Protein AF-A0A0F9BZW3-F1 (afdb_monomer)

Secondary structure (DSSP, 8-state):
----PPPPPPPP--------SPPPSSHHHHHHHHHHHHHHHHHHHHHHHHHHHHHHHHHHTT----EEGGGG--SS-EEEEEE-SSTHHHHHGGG-TT--SEEEE-GGGHHHHHHTT---SEEEE--TT--GGGG-S-HHHHHHHHHH-EEEE-TTS-HHHHHH--SEEEE-EE--TT-HIIIIIIHHHSTT---EE---SSHHHHHHHHHHHTTEEEEEEES--SSSSPP-EEEEETTEEEEE------GGG-PPPBTTB---HHHHHHHHHHT------SGGG--

Mean predicted aligned error: 10.12 Å

InterPro domains:
  IPR002826 6-hydroxymethylpterin diphosphokinase MptE-like [PF01973] (76-227)

Foldseek 3Di:
DDQPQDDFDDDPPPPDPCPDLDDDPDPVSVVVVVVVVVVVLCVVQVVLLVVLLVVVLVVPVPDPDQAALLPQADPAAFEEEEEAFAAQCQVPLLVCAPPPGAYEYALQCQQVSVVSVHAGQEYEDPDQPDTSQSLQDPSVSSVVNLARHEYEYESSHHVCVVVSRPHRYHYEQEDDVVDCCSVPPNCVSPVVNPHYDDDDVGRRLSRVLSCVSSRYPDYHYGSPLLFDATHFGWGQDPNDIDTDRDPGDPPSGHDDDDVSDPPDPSSVVSVVVSNPPDPPDPPVPPD

Structure (mmCIF, N/CA/C/O backbone):
data_AF-A0A0F9BZW3-F1
#
_entry.id   AF-A0A0F9BZW3-F1
#
loop_
_atom_site.group_PDB
_atom_site.id
_atom_site.type_symbol
_atom_site.label_atom_id
_atom_site.label_alt_id
_atom_site.label_comp_id
_atom_site.label_asym_id
_atom_site.label_entity_id
_atom_site.label_seq_id
_atom_site.pdbx_PDB_ins_code
_atom_site.Cartn_x
_atom_site.Cartn_y
_atom_site.Cartn_z
_atom_site.occupancy
_atom_site.B_iso_or_equiv
_atom_site.auth_seq_id
_atom_site.auth_comp_id
_atom_site.auth_asym_id
_atom_site.auth_atom_id
_atom_site.pdbx_PDB_model_num
ATOM 1 N N . MET A 1 1 ? -17.508 18.491 -9.606 1.00 47.75 1 MET A N 1
ATOM 2 C CA . MET A 1 1 ? -16.703 18.528 -10.846 1.00 47.75 1 MET A CA 1
ATOM 3 C C . MET A 1 1 ? -16.304 17.093 -11.127 1.00 47.75 1 MET A C 1
ATOM 5 O O . MET A 1 1 ? -15.980 16.432 -10.148 1.00 47.75 1 MET A O 1
ATOM 9 N N . PRO A 1 2 ? -16.377 16.601 -12.372 1.00 58.72 2 PRO A N 1
ATOM 10 C CA . PRO A 1 2 ? -15.912 15.253 -12.698 1.00 58.72 2 PRO A CA 1
ATOM 11 C C . PRO A 1 2 ? -14.460 15.082 -12.234 1.00 58.72 2 PRO A C 1
ATOM 13 O O . PRO A 1 2 ? -13.660 16.002 -12.420 1.00 58.72 2 PRO A O 1
ATOM 16 N N . ILE A 1 3 ? -14.128 13.952 -11.606 1.00 61.69 3 ILE A N 1
ATOM 17 C CA . ILE A 1 3 ? -12.732 13.614 -11.315 1.00 61.69 3 ILE A CA 1
ATOM 18 C C . ILE A 1 3 ? -12.083 13.293 -12.661 1.00 61.69 3 ILE A C 1
ATOM 20 O O . ILE A 1 3 ? -12.422 12.298 -13.297 1.00 61.69 3 ILE A O 1
ATOM 24 N N . GLU A 1 4 ? -11.181 14.157 -13.121 1.00 66.50 4 GLU A N 1
ATOM 25 C CA . GLU A 1 4 ? -10.421 13.903 -14.342 1.00 66.50 4 GLU A CA 1
ATOM 26 C C . GLU A 1 4 ? -9.521 12.681 -14.108 1.00 66.50 4 GLU A C 1
ATOM 28 O O . GLU A 1 4 ? -8.625 12.704 -13.258 1.00 66.50 4 GLU A O 1
ATOM 33 N N . LYS A 1 5 ? -9.820 11.572 -14.798 1.00 59.06 5 LYS A N 1
ATOM 34 C CA . LYS A 1 5 ? -9.036 10.339 -14.689 1.00 59.06 5 LYS A CA 1
ATOM 35 C C . LYS A 1 5 ? -7.672 10.580 -15.340 1.00 59.06 5 LYS A C 1
ATOM 37 O O . LYS A 1 5 ? -7.632 11.055 -16.475 1.00 59.06 5 LYS A O 1
ATOM 42 N N . PRO A 1 6 ? -6.559 10.275 -14.656 1.00 52.41 6 PRO A N 1
ATOM 43 C CA . PRO A 1 6 ? -5.246 10.414 -15.262 1.00 52.41 6 PRO A CA 1
ATOM 44 C C . PRO A 1 6 ? -5.092 9.455 -16.455 1.00 52.41 6 PRO A C 1
ATOM 46 O O . PRO A 1 6 ? -5.726 8.395 -16.481 1.00 52.41 6 PRO A O 1
ATOM 49 N N . PRO A 1 7 ? -4.254 9.812 -17.443 1.00 55.12 7 PRO A N 1
ATOM 50 C CA . PRO A 1 7 ? -3.974 8.947 -18.581 1.00 55.12 7 PRO A CA 1
ATOM 51 C C . PRO A 1 7 ? -3.341 7.624 -18.126 1.00 55.12 7 PRO A C 1
ATOM 53 O O . PRO A 1 7 ? -2.568 7.586 -17.167 1.00 55.12 7 PRO A O 1
ATOM 56 N N . LEU A 1 8 ? -3.655 6.534 -18.833 1.00 55.31 8 LEU A N 1
ATOM 57 C CA . LEU A 1 8 ? -2.977 5.250 -18.651 1.00 55.31 8 LEU A CA 1
ATOM 58 C C . LEU A 1 8 ? -1.520 5.390 -19.113 1.00 55.31 8 LEU A C 1
ATOM 60 O O . LEU A 1 8 ? -1.267 5.802 -20.244 1.00 55.31 8 LEU A O 1
ATOM 64 N N . ILE A 1 9 ? -0.572 5.062 -18.234 1.00 52.81 9 ILE A N 1
ATOM 65 C CA . ILE A 1 9 ? 0.863 5.085 -18.537 1.00 52.81 9 ILE A CA 1
ATOM 66 C C . ILE A 1 9 ? 1.309 3.653 -18.844 1.00 52.81 9 ILE A C 1
ATOM 68 O O . ILE A 1 9 ? 1.133 2.755 -18.016 1.00 52.81 9 ILE A O 1
ATOM 72 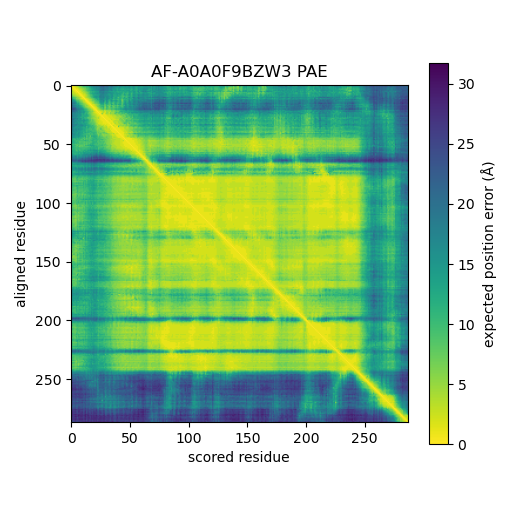N N . ASP A 1 10 ? 1.889 3.438 -20.026 1.00 48.06 10 ASP A N 1
ATOM 73 C CA . ASP A 1 10 ? 2.486 2.153 -20.393 1.00 48.06 10 ASP A CA 1
ATOM 74 C C . ASP A 1 10 ? 3.694 1.851 -19.501 1.00 48.06 10 ASP A C 1
ATOM 76 O O . ASP A 1 10 ? 4.590 2.681 -19.324 1.00 48.06 10 ASP A O 1
ATOM 80 N N . ARG A 1 11 ? 3.744 0.636 -18.939 1.00 50.50 11 ARG A N 1
ATOM 81 C CA . ARG A 1 11 ? 4.885 0.214 -18.119 1.00 50.50 11 ARG A CA 1
ATOM 82 C C . ARG A 1 11 ? 6.150 0.207 -18.981 1.00 50.50 11 ARG A C 1
ATOM 84 O O . ARG A 1 11 ? 6.137 -0.444 -20.032 1.00 50.50 11 ARG A O 1
ATOM 91 N N . PRO A 1 12 ? 7.282 0.772 -18.519 1.00 50.03 12 PRO A N 1
ATOM 92 C CA . PRO A 1 12 ? 8.565 0.361 -19.068 1.00 50.03 12 PRO A CA 1
ATOM 93 C C . PRO A 1 12 ? 8.656 -1.161 -18.917 1.00 50.03 12 PRO A C 1
ATOM 95 O O . PRO A 1 12 ? 8.455 -1.704 -17.826 1.00 50.03 12 PRO A O 1
ATOM 98 N N . GLY A 1 13 ? 8.858 -1.862 -20.036 1.00 43.72 13 GLY A N 1
ATOM 99 C CA . GLY A 1 13 ? 8.849 -3.319 -20.067 1.00 43.72 13 GLY A CA 1
ATOM 100 C C . GLY A 1 13 ? 9.816 -3.865 -19.025 1.00 43.72 13 GLY A C 1
ATOM 101 O O . GLY A 1 13 ? 11.026 -3.663 -19.130 1.00 43.72 13 GLY A O 1
ATOM 102 N N . MET A 1 14 ? 9.290 -4.548 -18.005 1.00 45.88 14 MET A N 1
ATOM 103 C CA . MET A 1 14 ? 10.127 -5.215 -17.017 1.00 45.88 14 MET A CA 1
ATOM 104 C C . MET A 1 14 ? 10.865 -6.346 -17.724 1.00 45.88 14 MET A C 1
ATOM 106 O O . MET A 1 14 ? 10.330 -7.437 -17.903 1.00 45.88 14 MET A O 1
ATOM 110 N N . GLY A 1 15 ? 12.099 -6.080 -18.154 1.00 44.91 15 GLY A N 1
ATOM 111 C CA . GLY A 1 15 ? 12.995 -7.114 -18.645 1.00 44.91 15 GLY A CA 1
ATOM 112 C C . GLY A 1 15 ? 13.099 -8.202 -17.580 1.00 44.91 15 GLY A C 1
ATOM 113 O O . GLY A 1 15 ? 13.645 -7.958 -16.494 1.00 44.91 15 GLY A O 1
ATOM 114 N N . ASN A 1 16 ? 12.521 -9.370 -17.873 1.00 43.00 16 ASN A N 1
ATOM 115 C CA . ASN A 1 16 ? 12.481 -10.512 -16.969 1.00 43.00 16 ASN A CA 1
ATOM 116 C C . ASN A 1 16 ? 13.910 -10.851 -16.538 1.00 43.00 16 ASN A C 1
ATOM 118 O O . ASN A 1 16 ? 14.717 -11.317 -17.343 1.00 43.00 16 ASN A O 1
ATOM 122 N N . VAL A 1 17 ? 14.234 -10.642 -15.259 1.00 43.09 17 VAL A N 1
ATOM 123 C CA . VAL A 1 17 ? 15.429 -11.252 -14.672 1.00 43.09 17 VAL A CA 1
ATOM 124 C C . VAL A 1 17 ? 15.095 -12.722 -14.491 1.00 43.09 17 VAL A C 1
ATOM 126 O O . VAL A 1 17 ? 14.520 -13.129 -13.487 1.00 43.09 17 VAL A O 1
ATOM 129 N N . SER A 1 18 ? 15.405 -13.519 -15.509 1.00 43.38 18 SER A N 1
ATOM 130 C CA . SER A 1 18 ? 15.353 -14.972 -15.421 1.00 43.38 18 SER A CA 1
ATOM 131 C C . SER A 1 18 ? 16.408 -15.433 -14.411 1.00 43.38 18 SER A C 1
ATOM 133 O O . SER A 1 18 ? 17.567 -15.660 -14.764 1.00 43.38 18 SER A O 1
ATOM 135 N N . MET A 1 19 ? 16.016 -15.590 -13.147 1.00 45.03 19 MET A N 1
ATOM 136 C CA . MET A 1 19 ? 16.767 -16.425 -12.214 1.00 45.03 19 MET A CA 1
ATOM 137 C C . MET A 1 19 ? 16.550 -17.868 -12.671 1.00 45.03 19 MET A C 1
ATOM 139 O O . MET A 1 19 ? 15.430 -18.372 -12.608 1.00 45.03 19 MET A O 1
ATOM 143 N N . GLY A 1 20 ? 17.583 -18.488 -13.251 1.00 50.72 20 GLY A N 1
ATOM 144 C CA . GLY A 1 20 ? 17.483 -19.838 -13.813 1.00 50.72 20 GLY A CA 1
ATOM 145 C C . GLY A 1 20 ? 16.847 -20.832 -12.829 1.00 50.72 20 GLY A C 1
ATOM 146 O O . GLY A 1 20 ? 16.980 -20.674 -11.621 1.00 50.72 20 GLY A O 1
ATOM 147 N N . ASN A 1 21 ? 16.172 -21.861 -13.350 1.00 49.34 21 ASN A N 1
ATOM 148 C CA . ASN A 1 21 ? 15.270 -22.782 -12.628 1.00 49.34 21 ASN A CA 1
ATOM 149 C C . ASN A 1 21 ? 15.901 -23.649 -11.510 1.00 49.34 21 ASN A C 1
ATOM 151 O O . ASN A 1 21 ? 15.332 -24.674 -11.137 1.00 49.34 21 ASN A O 1
ATOM 155 N N . LYS A 1 22 ? 17.086 -23.322 -10.990 1.00 58.78 22 LYS A N 1
ATOM 156 C CA . LYS A 1 22 ? 17.720 -24.098 -9.921 1.00 58.78 22 LYS A CA 1
ATOM 157 C C . LYS A 1 22 ? 17.315 -23.536 -8.564 1.00 58.78 22 LYS A C 1
ATOM 159 O O . LYS A 1 22 ? 17.560 -22.371 -8.271 1.00 58.78 22 LYS A O 1
ATOM 164 N N . LEU A 1 23 ? 16.715 -24.393 -7.738 1.00 54.62 23 LEU A N 1
ATOM 165 C CA . LEU A 1 23 ? 16.533 -24.111 -6.318 1.00 54.62 23 LEU A CA 1
ATOM 166 C C . LEU A 1 23 ? 17.911 -23.879 -5.668 1.00 54.62 23 LEU A C 1
ATOM 168 O O . LEU A 1 23 ? 18.851 -24.612 -6.000 1.00 54.62 23 LEU A O 1
ATOM 172 N N . PRO A 1 24 ? 18.040 -22.899 -4.757 1.00 62.44 24 PRO A N 1
ATOM 173 C CA . PRO A 1 24 ? 19.279 -22.680 -4.023 1.00 62.44 24 PRO A CA 1
ATOM 174 C C . PRO A 1 24 ? 19.629 -23.919 -3.191 1.00 62.44 24 PRO A C 1
ATOM 176 O O . PRO A 1 24 ? 18.756 -24.547 -2.590 1.00 62.44 24 PRO A O 1
ATOM 179 N N . LYS A 1 25 ? 20.911 -24.277 -3.173 1.00 73.06 25 LYS A N 1
ATOM 180 C CA . LYS A 1 25 ? 21.444 -25.479 -2.523 1.00 73.06 25 LYS A CA 1
ATOM 181 C C . LYS A 1 25 ? 21.638 -25.305 -1.021 1.00 73.06 25 LYS A C 1
ATOM 183 O O . LYS A 1 25 ? 21.587 -26.293 -0.295 1.00 73.06 25 LYS A O 1
ATOM 188 N N . ASP A 1 26 ? 21.866 -24.076 -0.565 1.00 68.75 26 ASP A N 1
ATOM 189 C CA . ASP A 1 26 ? 22.136 -23.749 0.834 1.00 68.75 26 ASP A CA 1
ATOM 190 C C . ASP A 1 26 ? 21.773 -22.289 1.183 1.00 68.75 26 ASP A C 1
ATOM 192 O O . ASP A 1 26 ? 21.377 -21.491 0.328 1.00 68.75 26 ASP A O 1
ATOM 196 N N . GLU A 1 27 ? 21.894 -21.939 2.466 1.00 57.81 27 GLU A N 1
ATOM 197 C CA . GLU A 1 27 ? 21.610 -20.597 2.998 1.00 57.81 27 GLU A CA 1
ATOM 198 C C . GLU A 1 27 ? 22.531 -19.511 2.422 1.00 57.81 27 GLU A C 1
ATOM 200 O O . GLU A 1 27 ? 22.114 -18.363 2.254 1.00 57.81 27 GLU A O 1
ATOM 205 N N . THR A 1 28 ? 23.770 -19.869 2.073 1.00 69.44 28 THR A N 1
ATOM 206 C CA . THR A 1 28 ? 24.736 -18.932 1.485 1.00 69.44 28 THR A CA 1
ATOM 207 C C . THR A 1 28 ? 24.291 -18.529 0.080 1.00 69.44 28 THR A C 1
ATOM 209 O O . THR A 1 28 ? 24.370 -17.356 -0.293 1.00 69.44 28 THR A O 1
ATOM 212 N N . GLU A 1 29 ? 23.769 -19.478 -0.698 1.00 65.75 29 GLU A N 1
ATOM 213 C CA . GLU A 1 29 ? 23.194 -19.228 -2.017 1.00 65.75 29 GLU A CA 1
ATOM 214 C C . GLU A 1 29 ? 21.915 -18.382 -1.926 1.00 65.75 29 GLU A C 1
ATOM 216 O O . GLU A 1 29 ? 21.774 -17.426 -2.687 1.00 65.75 29 GLU A O 1
ATOM 221 N N . VAL A 1 30 ? 21.040 -18.633 -0.941 1.00 59.62 30 VAL A N 1
ATOM 222 C CA . VAL A 1 30 ? 19.857 -17.785 -0.675 1.00 59.62 30 VAL A CA 1
ATOM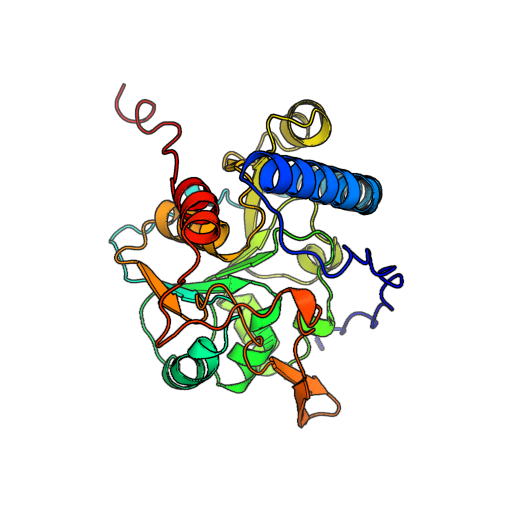 223 C C . VAL A 1 30 ? 20.261 -16.344 -0.351 1.00 59.62 30 VAL A C 1
ATOM 225 O O . VAL A 1 30 ? 19.673 -15.406 -0.895 1.00 59.62 30 VAL A O 1
ATOM 228 N N . GLY A 1 31 ? 21.266 -16.155 0.509 1.00 63.62 31 GLY A N 1
ATOM 229 C CA . GLY A 1 31 ? 21.789 -14.833 0.855 1.00 63.62 31 GLY A CA 1
ATOM 230 C C . GLY A 1 31 ? 22.374 -14.104 -0.358 1.00 63.62 31 GLY A C 1
ATOM 231 O O . GLY A 1 31 ? 22.088 -12.926 -0.574 1.00 63.62 31 GLY A O 1
ATOM 232 N N . ARG A 1 32 ? 23.124 -14.814 -1.212 1.00 68.00 32 ARG A N 1
ATOM 233 C CA . ARG A 1 32 ? 23.683 -14.257 -2.455 1.00 68.00 32 ARG A CA 1
ATOM 234 C C . ARG A 1 32 ? 22.592 -13.880 -3.458 1.00 68.00 32 ARG A C 1
ATOM 236 O O . ARG A 1 32 ? 22.656 -12.802 -4.045 1.00 68.00 32 ARG A O 1
ATOM 243 N N . MET A 1 33 ? 21.579 -14.731 -3.630 1.00 62.66 33 MET A N 1
ATOM 244 C CA . MET A 1 33 ? 20.428 -14.450 -4.494 1.00 62.66 33 MET A CA 1
ATOM 245 C C . MET A 1 33 ? 19.642 -13.227 -4.006 1.00 62.66 33 MET A C 1
ATOM 247 O O . MET A 1 33 ? 19.305 -12.372 -4.821 1.00 62.66 33 MET A O 1
ATOM 251 N N . HIS A 1 34 ? 19.416 -13.091 -2.693 1.00 60.50 34 HIS A N 1
ATOM 252 C CA . HIS A 1 34 ? 18.811 -11.886 -2.115 1.00 60.50 34 HIS A CA 1
ATOM 253 C C . HIS A 1 34 ? 19.661 -10.639 -2.356 1.00 60.50 34 HIS A C 1
ATOM 255 O O . HIS A 1 34 ? 19.127 -9.620 -2.785 1.00 60.50 34 HIS A O 1
ATOM 261 N N . GLY A 1 35 ? 20.975 -10.719 -2.129 1.00 65.19 35 GLY A N 1
ATOM 262 C CA . GLY A 1 35 ? 21.890 -9.607 -2.384 1.00 65.19 35 GLY A CA 1
ATOM 263 C C . GLY A 1 35 ? 21.863 -9.152 -3.846 1.00 65.19 35 GLY A C 1
ATOM 264 O O . GLY A 1 35 ? 21.787 -7.956 -4.117 1.00 65.19 35 GLY A O 1
ATOM 265 N N . HIS A 1 36 ? 21.846 -10.095 -4.792 1.00 67.69 36 HIS A N 1
ATOM 266 C CA . HIS A 1 36 ? 21.728 -9.793 -6.221 1.00 67.69 36 HIS A CA 1
ATOM 267 C C . HIS A 1 36 ? 20.365 -9.206 -6.590 1.00 67.69 36 HIS A C 1
ATOM 269 O O . HIS A 1 36 ? 20.317 -8.240 -7.346 1.00 67.69 36 HIS A O 1
ATOM 275 N N . PHE A 1 37 ? 19.267 -9.754 -6.061 1.00 64.62 37 PHE A N 1
ATOM 276 C CA . PHE A 1 37 ? 17.929 -9.216 -6.300 1.00 64.62 37 PHE A CA 1
ATOM 277 C C . PHE A 1 37 ? 17.804 -7.786 -5.767 1.00 64.62 37 PHE A C 1
ATOM 279 O O . PHE A 1 37 ? 17.386 -6.905 -6.510 1.00 64.62 37 PHE A O 1
ATOM 286 N N . ALA A 1 38 ? 18.227 -7.535 -4.525 1.00 63.34 38 ALA A N 1
ATOM 287 C CA . ALA A 1 38 ? 18.196 -6.206 -3.920 1.00 63.34 38 ALA A CA 1
ATOM 288 C C . ALA A 1 38 ? 19.046 -5.201 -4.714 1.00 63.34 38 ALA A C 1
ATOM 290 O O . ALA A 1 38 ? 18.588 -4.096 -4.997 1.00 63.34 38 ALA A O 1
ATOM 291 N N . ALA A 1 39 ? 20.252 -5.598 -5.139 1.00 66.56 39 ALA A N 1
ATOM 292 C CA . ALA A 1 39 ? 21.110 -4.761 -5.973 1.00 66.56 39 ALA A CA 1
ATOM 293 C C . ALA A 1 39 ? 20.496 -4.479 -7.357 1.00 66.56 39 ALA A C 1
ATOM 295 O O . ALA A 1 39 ? 20.531 -3.341 -7.817 1.00 66.56 39 ALA A O 1
ATOM 296 N N . ALA A 1 40 ? 19.906 -5.485 -8.012 1.00 68.81 40 ALA A N 1
ATOM 297 C CA . ALA A 1 40 ? 19.282 -5.336 -9.327 1.00 68.81 40 ALA A CA 1
ATOM 298 C C . ALA A 1 40 ? 17.988 -4.512 -9.279 1.00 68.81 40 ALA A C 1
ATOM 300 O O . ALA A 1 40 ? 17.756 -3.697 -10.168 1.00 68.81 40 ALA A O 1
ATOM 301 N N . TRP A 1 41 ? 17.159 -4.709 -8.250 1.00 67.25 41 TRP A N 1
ATOM 302 C CA . TRP A 1 41 ? 15.967 -3.902 -7.987 1.00 67.25 41 TRP A CA 1
ATOM 303 C C . TRP A 1 41 ? 16.344 -2.429 -7.832 1.00 67.25 41 TRP A C 1
ATOM 305 O O . TRP A 1 41 ? 15.804 -1.570 -8.518 1.00 67.25 41 TRP A O 1
ATOM 315 N N . GLN A 1 42 ? 17.343 -2.139 -6.999 1.00 66.25 42 GLN A N 1
ATOM 316 C CA . GLN A 1 42 ? 17.787 -0.769 -6.751 1.00 66.25 42 GLN A CA 1
ATOM 317 C C . GLN A 1 42 ? 18.446 -0.126 -7.966 1.00 66.25 42 GLN A C 1
ATOM 319 O O . GLN A 1 42 ? 18.137 1.016 -8.270 1.00 66.25 42 GLN A O 1
ATOM 324 N N . ALA A 1 43 ? 19.297 -0.842 -8.704 1.00 70.06 43 ALA A N 1
ATOM 325 C CA . ALA A 1 43 ? 19.903 -0.301 -9.922 1.00 70.06 43 ALA A CA 1
ATOM 326 C C . ALA A 1 43 ? 18.857 0.104 -10.976 1.00 70.06 43 ALA A C 1
ATOM 328 O O . ALA A 1 43 ? 19.138 0.942 -11.822 1.00 70.06 43 ALA A O 1
ATOM 329 N N . ARG A 1 44 ? 17.662 -0.497 -10.935 1.00 71.12 44 ARG A N 1
ATOM 330 C CA . ARG A 1 44 ? 16.550 -0.171 -11.836 1.00 71.12 44 ARG A CA 1
ATOM 331 C C . ARG A 1 44 ? 15.661 0.941 -11.302 1.00 71.12 44 ARG A C 1
ATOM 333 O O . ARG A 1 44 ? 15.158 1.731 -12.088 1.00 71.12 44 ARG A O 1
ATOM 340 N N . ASN A 1 45 ? 15.450 0.968 -9.989 1.00 76.19 45 ASN A N 1
ATOM 341 C CA . ASN A 1 45 ? 14.453 1.838 -9.379 1.00 76.19 45 ASN A CA 1
ATOM 342 C C . ASN A 1 45 ? 15.042 3.107 -8.764 1.00 76.19 45 ASN A C 1
ATOM 344 O O . ASN A 1 45 ? 14.282 4.034 -8.537 1.00 76.19 45 ASN A O 1
ATOM 348 N N . LEU A 1 46 ? 16.355 3.197 -8.519 1.00 79.38 46 LEU A N 1
ATOM 349 C CA . LEU A 1 46 ? 16.963 4.365 -7.870 1.00 79.38 46 LEU A CA 1
ATOM 350 C C . LEU A 1 46 ? 16.693 5.662 -8.635 1.00 79.38 46 LEU A C 1
ATOM 352 O O . LEU A 1 46 ? 16.377 6.667 -8.004 1.00 79.38 46 LEU A O 1
ATOM 356 N N . ASP A 1 47 ? 16.786 5.640 -9.965 1.00 77.94 47 ASP A N 1
ATOM 357 C CA . ASP A 1 47 ? 16.520 6.822 -10.790 1.00 77.94 47 ASP A CA 1
ATOM 358 C C . ASP A 1 47 ? 15.067 7.283 -10.618 1.00 77.94 47 ASP A C 1
ATOM 360 O O . ASP A 1 47 ? 14.822 8.447 -10.310 1.00 77.94 47 ASP A O 1
ATOM 364 N N . MET A 1 48 ? 14.119 6.346 -10.688 1.00 82.12 48 MET A N 1
ATOM 365 C CA . MET A 1 48 ? 12.690 6.610 -10.501 1.00 82.12 48 MET A CA 1
ATOM 366 C C . MET A 1 48 ? 12.356 7.058 -9.071 1.00 82.12 48 MET A C 1
ATOM 368 O O . MET A 1 48 ? 11.628 8.022 -8.873 1.00 82.12 48 MET A O 1
ATOM 372 N N . GLU A 1 49 ? 12.902 6.386 -8.055 1.00 82.62 49 GLU A N 1
ATOM 373 C CA . GLU A 1 49 ? 12.736 6.758 -6.647 1.00 82.62 49 GLU A CA 1
ATOM 374 C C . GLU A 1 49 ? 13.286 8.160 -6.376 1.00 82.62 49 GLU A C 1
ATOM 376 O O . GLU A 1 49 ? 12.697 8.919 -5.604 1.00 82.62 49 GLU A O 1
ATOM 381 N N . SER A 1 50 ? 14.409 8.502 -7.014 1.00 81.56 50 SER A N 1
ATOM 382 C CA . SER A 1 50 ? 15.027 9.821 -6.918 1.00 81.56 50 SER A CA 1
ATOM 383 C C . SER A 1 50 ? 14.160 10.876 -7.586 1.00 81.56 50 SER A C 1
ATOM 385 O O . SER A 1 50 ? 13.859 11.885 -6.954 1.00 81.56 50 SER A O 1
ATOM 387 N N . GLU A 1 51 ? 13.726 10.637 -8.823 1.00 82.94 51 GLU A N 1
ATOM 388 C CA . GLU A 1 51 ? 12.827 11.517 -9.573 1.00 82.94 51 GLU A CA 1
ATOM 389 C C . GLU A 1 51 ? 11.545 11.796 -8.781 1.00 82.94 51 GLU A C 1
ATOM 391 O O . GLU A 1 51 ? 11.261 12.951 -8.457 1.00 82.94 51 GLU A O 1
ATOM 396 N N . ASN A 1 52 ? 10.863 10.739 -8.334 1.00 84.12 52 ASN A N 1
ATOM 397 C CA . ASN A 1 52 ? 9.677 10.822 -7.486 1.00 84.12 52 ASN A CA 1
ATOM 398 C C . ASN A 1 52 ? 9.926 11.655 -6.220 1.00 84.12 52 ASN A C 1
ATOM 400 O O . ASN A 1 52 ? 9.137 12.542 -5.886 1.00 84.12 52 ASN A O 1
ATOM 404 N N . ALA A 1 53 ? 11.037 11.409 -5.517 1.00 83.69 53 ALA A N 1
ATOM 405 C CA . ALA A 1 53 ? 11.383 12.148 -4.307 1.00 83.69 53 ALA A CA 1
ATOM 406 C C . ALA A 1 53 ? 11.675 13.631 -4.585 1.00 83.69 53 ALA A C 1
ATOM 408 O O . ALA A 1 53 ? 11.242 14.497 -3.821 1.00 83.69 53 ALA A O 1
ATOM 409 N N . PHE A 1 54 ? 12.384 13.953 -5.668 1.00 84.81 54 PHE A N 1
ATOM 410 C CA . PHE A 1 54 ? 12.661 15.339 -6.045 1.00 84.81 54 PHE A CA 1
ATOM 411 C C . PHE A 1 54 ? 11.387 16.086 -6.449 1.00 84.81 54 PHE A C 1
ATOM 413 O O . PHE A 1 54 ? 11.190 17.223 -6.015 1.00 84.81 54 PHE A O 1
ATOM 420 N N . GLU A 1 55 ? 10.488 15.452 -7.201 1.00 81.62 55 GLU A N 1
ATOM 421 C CA . GLU A 1 55 ? 9.186 16.037 -7.528 1.00 81.62 55 GLU A CA 1
ATOM 422 C C . GLU A 1 55 ? 8.348 16.305 -6.274 1.00 81.62 55 GLU A C 1
ATOM 424 O O . GLU A 1 55 ? 7.803 17.400 -6.088 1.00 81.62 55 GLU A O 1
ATOM 429 N N . HIS A 1 56 ? 8.300 15.329 -5.367 1.00 79.75 56 HIS A N 1
ATOM 430 C CA . HIS A 1 56 ? 7.628 15.453 -4.080 1.00 79.75 56 HIS A CA 1
ATOM 431 C C . HIS A 1 56 ? 8.189 16.585 -3.217 1.00 79.75 56 HIS A C 1
ATOM 433 O O . HIS A 1 56 ? 7.423 17.303 -2.571 1.00 79.75 56 HIS A O 1
ATOM 439 N N . PHE A 1 57 ? 9.508 16.794 -3.220 1.00 79.94 57 PHE A N 1
ATOM 440 C CA . PHE A 1 57 ? 10.152 17.840 -2.424 1.00 79.94 57 PHE A CA 1
ATOM 441 C C . PHE A 1 57 ? 9.561 19.229 -2.698 1.00 79.94 57 PHE A C 1
ATOM 443 O O . PHE A 1 57 ? 9.328 20.006 -1.770 1.00 79.94 57 PHE A O 1
ATOM 450 N N . HIS A 1 58 ? 9.273 19.538 -3.964 1.00 76.62 58 HIS A N 1
ATOM 451 C CA . HIS A 1 58 ? 8.669 20.813 -4.342 1.00 76.62 58 HIS A CA 1
ATOM 452 C C . HIS A 1 58 ? 7.216 20.938 -3.894 1.00 76.62 58 HIS A C 1
ATOM 454 O O . HIS A 1 58 ? 6.810 22.027 -3.489 1.00 76.62 58 HIS A O 1
ATOM 460 N N . LEU A 1 59 ? 6.454 19.843 -3.927 1.00 72.62 59 LEU A N 1
ATOM 461 C CA . LEU A 1 59 ? 5.072 19.843 -3.454 1.00 72.62 59 LEU A CA 1
ATOM 462 C C . LEU A 1 59 ? 4.993 20.015 -1.938 1.00 72.62 59 LEU A C 1
ATOM 464 O O . LEU A 1 59 ? 4.131 20.740 -1.461 1.00 72.62 59 LEU A O 1
ATOM 468 N N . PHE A 1 60 ? 5.896 19.403 -1.173 1.00 69.62 60 PHE A N 1
ATOM 469 C CA . PHE A 1 60 ? 5.848 19.473 0.292 1.00 69.62 60 PHE A CA 1
ATOM 470 C C . PHE A 1 60 ? 6.446 20.753 0.870 1.00 69.62 60 PHE A C 1
ATOM 472 O O . PHE A 1 60 ? 6.221 21.075 2.039 1.00 69.62 60 PHE A O 1
ATOM 479 N N . LYS A 1 61 ? 7.172 21.535 0.067 1.00 63.16 61 LYS A N 1
ATOM 480 C CA . LYS A 1 61 ? 7.726 22.815 0.504 1.00 63.16 61 LYS A CA 1
ATOM 481 C C . LYS A 1 61 ? 6.607 23.838 0.749 1.00 63.16 61 LYS A C 1
ATOM 483 O O . LYS A 1 61 ? 6.167 24.528 -0.164 1.00 63.16 61 LYS A O 1
ATOM 488 N N . GLY A 1 62 ? 6.201 23.982 2.011 1.00 56.44 62 GLY A N 1
ATOM 489 C CA . GLY A 1 62 ? 5.257 25.012 2.463 1.00 56.44 62 GLY A CA 1
ATOM 490 C C . GLY A 1 62 ? 3.796 24.568 2.586 1.00 56.44 62 GLY A C 1
ATOM 491 O O . GLY A 1 62 ? 2.950 25.415 2.864 1.00 56.44 62 GLY A O 1
ATOM 492 N N . ILE A 1 63 ? 3.486 23.276 2.424 1.00 56.84 63 ILE A N 1
ATOM 493 C CA . ILE A 1 63 ? 2.151 22.735 2.726 1.00 56.84 63 ILE A CA 1
ATOM 494 C C . ILE A 1 63 ? 2.086 22.367 4.219 1.00 56.84 63 ILE A C 1
ATOM 496 O O . ILE A 1 63 ? 2.873 21.531 4.667 1.00 56.84 63 ILE A O 1
ATOM 500 N N . PRO A 1 64 ? 1.167 22.952 5.015 1.00 48.06 64 PRO A N 1
ATOM 501 C CA . PRO A 1 64 ? 0.952 22.525 6.387 1.00 48.06 64 PRO A CA 1
ATOM 502 C C . PRO A 1 64 ? 0.331 21.126 6.426 1.00 48.06 64 PRO A C 1
ATOM 504 O O . PRO A 1 64 ? -0.739 20.887 5.869 1.00 48.06 64 PRO A O 1
ATOM 507 N N . THR A 1 65 ? 1.021 20.258 7.161 1.00 56.12 65 THR A N 1
ATOM 508 C CA . THR A 1 65 ? 0.582 18.983 7.739 1.00 56.12 65 THR A CA 1
ATOM 509 C C . THR A 1 65 ? 0.126 17.913 6.760 1.00 56.12 65 THR A C 1
ATOM 511 O O . THR A 1 65 ? -1.046 17.800 6.405 1.00 56.12 65 THR A O 1
ATOM 514 N N . GLU A 1 66 ? 1.055 17.016 6.465 1.00 64.00 66 GLU A N 1
ATOM 515 C CA . GLU A 1 66 ? 0.713 15.620 6.282 1.00 64.00 66 GLU A CA 1
ATOM 516 C C . GLU A 1 66 ? 1.257 14.866 7.497 1.00 64.00 66 GLU A C 1
ATOM 518 O O . GLU A 1 66 ? 2.392 15.081 7.922 1.00 64.00 66 GLU A O 1
ATOM 523 N N . GLU A 1 67 ? 0.400 14.071 8.128 1.00 76.56 67 GLU A N 1
ATOM 524 C CA . GLU A 1 67 ? 0.705 13.455 9.415 1.00 76.56 67 GLU A CA 1
ATOM 525 C C . GLU A 1 67 ? 1.740 12.342 9.245 1.00 76.56 67 GLU A C 1
ATOM 527 O O . GLU A 1 67 ? 1.704 11.557 8.291 1.00 76.56 67 GLU A O 1
ATOM 532 N N . SER A 1 68 ? 2.630 12.208 10.219 1.00 79.50 68 SER A N 1
ATOM 533 C CA . SER A 1 68 ? 3.394 10.969 10.362 1.00 79.50 68 SER A CA 1
ATOM 534 C C . SER A 1 68 ? 2.421 9.828 10.733 1.00 79.50 68 SER A C 1
ATOM 536 O O . SER A 1 68 ? 1.405 10.062 11.394 1.00 79.50 68 SER A O 1
ATOM 538 N N . ILE A 1 69 ? 2.689 8.577 10.339 1.00 80.56 69 ILE A N 1
ATOM 539 C CA . ILE A 1 69 ? 1.896 7.397 10.761 1.00 80.56 69 ILE A CA 1
ATOM 540 C C . ILE A 1 69 ? 1.562 7.409 12.265 1.00 80.56 69 ILE A C 1
ATOM 542 O O . ILE A 1 69 ? 0.425 7.102 12.648 1.00 80.56 69 ILE A O 1
ATOM 546 N N . SER A 1 70 ? 2.523 7.803 13.100 1.00 74.62 70 SER A N 1
ATOM 547 C CA . SER A 1 70 ? 2.446 7.850 14.560 1.00 74.62 70 SER A CA 1
ATOM 548 C C . SER A 1 70 ? 1.620 9.001 15.141 1.00 74.62 70 SER A C 1
ATOM 550 O O . SER A 1 70 ? 1.393 9.019 16.352 1.00 74.62 70 SER A O 1
ATOM 552 N N . GLU A 1 71 ? 1.125 9.938 14.331 1.00 74.31 71 GLU A N 1
ATOM 553 C CA . GLU A 1 71 ? 0.372 11.102 14.823 1.00 74.31 71 GLU A CA 1
ATOM 554 C C . GLU A 1 71 ? -1.130 10.827 14.995 1.00 74.31 71 GLU A C 1
ATOM 556 O O . GLU A 1 71 ? -1.824 11.579 15.675 1.00 74.31 71 GLU A O 1
ATOM 561 N N . GLY A 1 72 ? -1.635 9.687 14.512 1.00 72.31 72 GLY A N 1
ATOM 562 C CA . GLY A 1 72 ? -3.022 9.281 14.751 1.00 72.31 72 GLY A CA 1
ATOM 563 C C . GLY A 1 72 ? -3.153 7.841 15.219 1.00 72.31 72 GLY A C 1
ATOM 564 O O . GLY A 1 72 ? -3.820 7.031 14.565 1.00 72.31 72 GLY A O 1
ATOM 565 N N . ILE A 1 73 ? -2.497 7.556 16.344 1.00 80.06 73 ILE A N 1
ATOM 566 C CA . ILE A 1 73 ? -2.624 6.314 17.111 1.00 80.06 73 ILE A CA 1
ATOM 567 C C . ILE A 1 73 ? -4.040 6.225 17.686 1.00 80.06 73 ILE A C 1
ATOM 569 O O . ILE A 1 73 ? -4.589 7.198 18.210 1.00 80.06 73 ILE A O 1
ATOM 573 N N . LEU A 1 74 ? -4.646 5.044 17.596 1.00 81.62 74 LEU A N 1
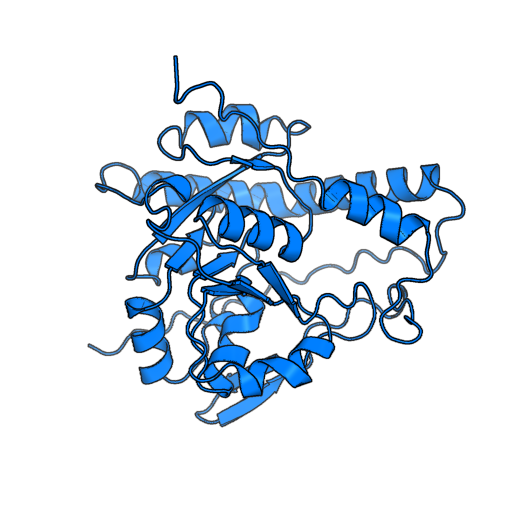ATOM 574 C CA . LEU A 1 74 ? -5.953 4.786 18.182 1.00 81.62 74 LEU A CA 1
ATOM 575 C C . LEU A 1 74 ? -5.932 4.979 19.704 1.00 81.62 74 LEU A C 1
ATOM 577 O O . LEU A 1 74 ? -5.064 4.466 20.403 1.00 81.62 74 LEU A O 1
ATOM 581 N N . LYS A 1 75 ? -6.965 5.648 20.231 1.00 80.75 75 LYS A N 1
ATOM 582 C CA . LYS A 1 75 ? -7.167 5.805 21.684 1.00 80.75 75 LYS A CA 1
ATOM 583 C C . LYS A 1 75 ? -7.457 4.479 22.396 1.00 80.75 75 LYS A C 1
ATOM 585 O O . LYS A 1 75 ? -7.175 4.350 23.580 1.00 80.75 75 LYS A O 1
ATOM 590 N N . ALA A 1 76 ? -8.056 3.526 21.685 1.00 74.69 76 ALA A N 1
ATOM 591 C CA . ALA A 1 76 ? -8.365 2.192 22.180 1.00 74.69 76 ALA A CA 1
ATOM 592 C C . ALA A 1 76 ? -8.047 1.159 21.087 1.00 74.69 76 ALA A C 1
ATOM 594 O O . ALA A 1 76 ? -8.386 1.420 19.924 1.00 74.69 76 ALA A O 1
ATOM 595 N N . PRO A 1 77 ? -7.438 0.006 21.430 1.00 86.31 77 PRO A N 1
ATOM 596 C CA . PRO A 1 77 ? -7.116 -1.023 20.452 1.00 86.31 77 PRO A CA 1
ATOM 597 C C . PRO A 1 77 ? -8.348 -1.498 19.683 1.00 86.31 77 PRO A C 1
ATOM 599 O O . PRO A 1 77 ? -9.422 -1.699 20.254 1.00 86.31 77 PRO A O 1
ATOM 602 N N . LYS A 1 78 ? -8.182 -1.689 18.375 1.00 93.69 78 LYS A N 1
ATOM 603 C CA . LYS A 1 78 ? -9.183 -2.297 17.491 1.00 93.69 78 LYS A CA 1
ATOM 604 C C . LYS A 1 78 ? -8.542 -3.438 16.713 1.00 93.69 78 LYS A C 1
ATOM 606 O O . LYS A 1 78 ? -7.374 -3.305 16.345 1.00 93.69 78 LYS A O 1
ATOM 611 N N . PRO A 1 79 ? -9.280 -4.514 16.398 1.00 94.94 79 PRO A N 1
ATOM 612 C CA . PRO A 1 79 ? -8.742 -5.559 15.545 1.00 94.94 79 PRO A CA 1
ATOM 613 C C . PRO A 1 79 ? -8.429 -5.002 14.152 1.00 94.94 79 PRO A C 1
ATOM 615 O O . PRO A 1 79 ? -9.141 -4.120 13.667 1.00 94.94 79 PRO A O 1
ATOM 618 N N . ALA A 1 80 ? -7.400 -5.531 13.497 1.00 96.19 80 ALA A N 1
ATOM 619 C CA . ALA A 1 80 ? -7.082 -5.239 12.101 1.00 96.19 80 ALA A CA 1
ATOM 620 C C . ALA A 1 80 ? -6.940 -6.519 11.283 1.00 96.19 80 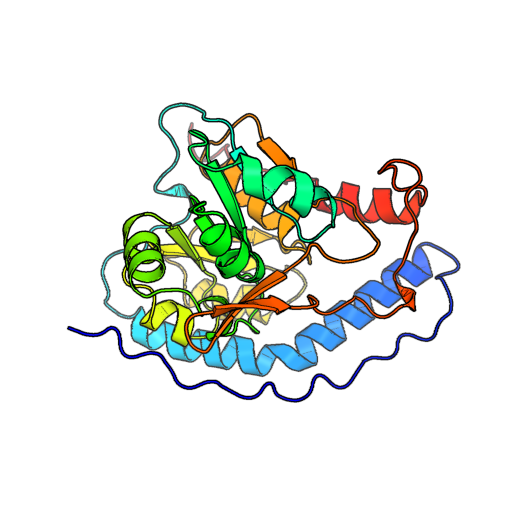ALA A C 1
ATOM 622 O O . ALA A 1 80 ? -6.523 -7.549 11.804 1.00 96.19 80 ALA A O 1
ATOM 623 N N . ILE A 1 81 ? -7.253 -6.429 9.994 1.00 96.19 81 ILE A N 1
ATOM 624 C CA . ILE A 1 81 ? -6.956 -7.449 8.992 1.00 96.19 81 ILE A CA 1
ATOM 625 C C . ILE A 1 81 ? -5.940 -6.858 8.020 1.00 96.19 81 ILE A C 1
ATOM 627 O O . ILE A 1 81 ? -6.173 -5.781 7.469 1.00 96.19 81 ILE A O 1
ATOM 631 N N . ILE A 1 82 ? -4.831 -7.563 7.806 1.00 95.44 82 ILE A N 1
ATOM 632 C CA . ILE A 1 82 ? -3.853 -7.239 6.768 1.00 95.44 82 ILE A CA 1
ATOM 633 C C . ILE A 1 82 ? -4.039 -8.212 5.606 1.00 95.44 82 ILE A C 1
ATOM 635 O O . ILE A 1 82 ? -4.041 -9.431 5.799 1.00 95.44 82 ILE A O 1
ATOM 639 N N . ILE A 1 83 ? -4.208 -7.664 4.407 1.00 95.56 83 ILE A N 1
ATOM 640 C CA . ILE A 1 83 ? -4.462 -8.417 3.180 1.00 95.56 83 ILE A CA 1
ATOM 641 C C . ILE A 1 83 ? -3.154 -8.531 2.395 1.00 95.56 83 ILE A C 1
ATOM 643 O O . ILE A 1 83 ? -2.606 -7.536 1.918 1.00 95.56 83 ILE A O 1
ATOM 647 N N . GLY A 1 84 ? -2.650 -9.757 2.288 1.00 92.69 84 GLY A N 1
ATOM 648 C CA . GLY A 1 84 ? -1.593 -10.146 1.365 1.00 92.69 84 GLY A CA 1
ATOM 649 C C . GLY A 1 84 ? -2.156 -10.643 0.035 1.00 92.69 84 GLY A C 1
ATOM 650 O O . GLY A 1 84 ? -3.362 -10.799 -0.138 1.00 92.69 84 GLY A O 1
ATOM 651 N N . SER A 1 85 ? -1.262 -10.921 -0.913 1.00 90.94 85 SER A N 1
ATOM 652 C CA . SER A 1 85 ? -1.640 -11.254 -2.291 1.00 90.94 85 SER A CA 1
ATOM 653 C C . SER A 1 85 ? -1.831 -12.747 -2.588 1.00 90.94 85 SER A C 1
ATOM 655 O O . SER A 1 85 ? -1.853 -13.117 -3.759 1.00 90.94 85 SER A O 1
ATOM 657 N N . GLY A 1 86 ? -1.914 -13.613 -1.585 1.00 88.81 86 GLY A N 1
ATOM 658 C CA . GLY A 1 86 ? -2.146 -15.045 -1.779 1.00 88.81 86 GLY A CA 1
ATOM 659 C C . GLY A 1 86 ? -3.634 -15.419 -1.948 1.00 88.81 86 GLY A C 1
ATOM 660 O O . GLY A 1 86 ? -4.509 -14.651 -1.540 1.00 88.81 86 GLY A O 1
ATOM 661 N N . PRO A 1 87 ? -3.938 -16.597 -2.526 1.00 88.44 87 PRO A N 1
ATOM 662 C CA . PRO A 1 87 ? -5.290 -17.038 -2.886 1.00 88.44 87 PRO A CA 1
ATOM 663 C C . PRO A 1 87 ? -6.252 -17.214 -1.704 1.00 88.44 87 PRO A C 1
ATOM 665 O O . PRO A 1 87 ? -7.466 -17.219 -1.899 1.00 88.44 87 PRO A O 1
ATOM 668 N N . SER A 1 88 ? -5.776 -17.328 -0.458 1.00 89.06 88 SER A N 1
ATOM 669 C CA . SER A 1 88 ? -6.691 -17.345 0.694 1.00 89.06 88 SER A CA 1
ATOM 670 C C . SER A 1 88 ? -7.468 -16.034 0.846 1.00 89.06 88 SER A C 1
ATOM 672 O O . SER A 1 88 ? -8.537 -16.030 1.459 1.00 89.06 88 SER A O 1
ATOM 674 N N . ALA A 1 89 ? -6.993 -14.936 0.244 1.00 92.62 89 ALA A N 1
ATOM 675 C CA . ALA A 1 89 ? -7.716 -13.671 0.205 1.00 92.62 89 ALA A CA 1
ATOM 676 C C . ALA A 1 89 ? -9.084 -13.781 -0.492 1.00 92.62 89 ALA A C 1
ATOM 678 O O . ALA A 1 89 ? -10.034 -13.153 -0.021 1.00 92.62 89 ALA A O 1
ATOM 679 N N . ASP A 1 90 ? -9.234 -14.625 -1.517 1.00 92.75 90 ASP A N 1
ATOM 680 C CA . ASP A 1 90 ? -10.487 -14.760 -2.281 1.00 92.75 90 ASP A CA 1
ATOM 681 C C . ASP A 1 90 ? -11.652 -15.262 -1.417 1.00 92.75 90 ASP A C 1
ATOM 683 O O . ASP A 1 90 ? -12.810 -14.901 -1.619 1.00 92.75 90 ASP A O 1
ATOM 687 N N . GLN A 1 91 ? -11.352 -16.057 -0.387 1.00 91.81 91 GLN A N 1
ATOM 688 C CA . GLN A 1 91 ? -12.361 -16.593 0.532 1.00 91.81 91 GLN A CA 1
ATOM 689 C C . GLN A 1 91 ? -12.799 -15.587 1.601 1.00 91.81 91 GLN A C 1
ATOM 691 O O . GLN A 1 91 ? -13.850 -15.770 2.233 1.00 91.81 91 GLN A O 1
ATOM 696 N N . ILE A 1 92 ? -11.966 -14.575 1.854 1.00 95.62 92 ILE A N 1
ATOM 697 C CA . ILE A 1 92 ? -12.114 -13.644 2.971 1.00 95.62 92 ILE A CA 1
ATOM 698 C C . ILE A 1 92 ? -12.614 -12.288 2.494 1.00 95.62 92 ILE A C 1
ATOM 700 O O . ILE A 1 92 ? -13.568 -11.788 3.085 1.00 95.62 92 ILE A O 1
ATOM 704 N N . ILE A 1 93 ? -12.044 -11.718 1.426 1.00 97.12 93 ILE A N 1
ATOM 705 C CA . ILE A 1 93 ? -12.391 -10.377 0.925 1.00 97.12 93 ILE A CA 1
ATOM 706 C C . ILE A 1 93 ? -13.913 -10.180 0.774 1.00 97.12 93 ILE A C 1
ATOM 708 O O . ILE A 1 93 ? -14.421 -9.208 1.340 1.00 97.12 93 ILE A O 1
ATOM 712 N N . PRO A 1 94 ? -14.686 -11.093 0.145 1.00 96.88 94 PRO A N 1
ATOM 713 C CA . PRO A 1 94 ? -16.134 -10.911 -0.014 1.00 96.88 94 PRO A CA 1
ATOM 714 C C . PRO A 1 94 ? -16.905 -10.823 1.314 1.00 96.88 94 PRO A C 1
ATOM 716 O O . PRO A 1 94 ? -18.001 -10.270 1.371 1.00 96.88 94 PRO A O 1
ATOM 719 N N . LYS A 1 95 ? -16.337 -11.363 2.400 1.00 96.81 95 LYS A N 1
ATOM 720 C CA . LYS A 1 95 ? -16.933 -11.387 3.745 1.00 96.81 95 LYS A CA 1
ATOM 721 C C . LYS A 1 95 ? -16.552 -10.169 4.588 1.00 96.81 95 LYS A C 1
ATOM 723 O O . LYS A 1 95 ? -17.075 -10.013 5.687 1.00 96.81 95 LYS A O 1
ATOM 728 N N . LEU A 1 96 ? -15.651 -9.310 4.104 1.00 97.06 96 LEU A N 1
ATOM 729 C CA . LEU A 1 96 ? -15.195 -8.126 4.840 1.00 97.06 96 LEU A CA 1
ATOM 730 C C . LEU A 1 96 ? -16.169 -6.945 4.758 1.00 97.06 96 LEU A C 1
ATOM 732 O O . LEU A 1 96 ? -15.976 -5.946 5.455 1.00 97.06 96 LEU A O 1
ATOM 736 N N . LYS A 1 97 ? -17.230 -7.033 3.945 1.00 95.94 97 LYS A N 1
ATOM 737 C CA . LYS A 1 97 ? -18.230 -5.968 3.836 1.00 95.94 97 LYS A CA 1
ATOM 738 C C . LYS A 1 97 ? -18.877 -5.707 5.200 1.00 95.94 97 LYS A C 1
ATOM 740 O O . LYS A 1 97 ? -19.506 -6.580 5.789 1.00 95.94 97 LYS A O 1
ATOM 745 N N . GLY A 1 98 ? -18.721 -4.483 5.703 1.00 93.94 98 GLY A N 1
ATOM 746 C CA . GLY A 1 98 ? -19.249 -4.072 7.007 1.00 93.94 98 GLY A CA 1
ATOM 747 C C . GLY A 1 98 ? -18.372 -4.421 8.217 1.00 93.94 98 GLY A C 1
ATOM 748 O O . GLY A 1 98 ? -18.785 -4.124 9.343 1.00 93.94 98 GLY A O 1
ATOM 749 N N . TRP A 1 99 ? -17.175 -4.990 8.013 1.00 96.44 99 TRP A N 1
ATOM 750 C CA . TRP A 1 99 ? -16.176 -5.181 9.069 1.00 96.44 99 TRP A CA 1
ATOM 751 C C . TRP A 1 99 ? -15.904 -3.867 9.818 1.00 96.44 99 TRP A C 1
ATOM 753 O O . TRP A 1 99 ? -15.808 -2.799 9.217 1.00 96.44 99 TRP A O 1
ATOM 763 N N . LYS A 1 100 ? -15.818 -3.937 11.153 1.00 95.06 100 LYS A N 1
ATOM 764 C CA . LYS A 1 100 ? -15.693 -2.754 12.031 1.00 95.06 100 LYS A CA 1
ATOM 765 C C . LYS A 1 100 ? -14.269 -2.487 12.524 1.00 95.06 100 LYS A C 1
ATOM 767 O O . LYS A 1 100 ? -14.029 -1.460 13.160 1.00 95.06 100 LYS A O 1
ATOM 772 N N . GLY A 1 101 ? -13.350 -3.419 12.279 1.00 95.81 101 GLY A N 1
ATOM 773 C CA . GLY A 1 101 ? -11.929 -3.244 12.558 1.00 95.81 101 GLY A CA 1
ATOM 774 C C . GLY A 1 101 ? -11.196 -2.532 11.420 1.00 95.81 101 GLY A C 1
ATOM 775 O O . GLY A 1 101 ? -11.800 -2.102 10.441 1.00 95.81 101 GLY A O 1
ATOM 776 N N . GLY A 1 102 ? -9.876 -2.436 11.549 1.00 96.56 102 GLY A N 1
ATOM 777 C CA . GLY A 1 102 ? -9.007 -1.935 10.490 1.00 96.56 102 GLY A CA 1
ATOM 778 C C . GLY A 1 102 ? -8.891 -2.924 9.331 1.00 96.56 102 GLY A C 1
ATOM 779 O O . GLY A 1 102 ? -8.863 -4.135 9.555 1.00 96.56 102 GLY A O 1
ATOM 780 N N . ILE A 1 103 ? -8.788 -2.414 8.108 1.00 97.88 103 ILE A N 1
ATOM 781 C CA . ILE A 1 103 ? -8.401 -3.183 6.917 1.00 97.88 103 ILE A CA 1
ATOM 782 C C . ILE A 1 103 ? -7.196 -2.488 6.293 1.00 97.88 103 ILE A C 1
ATOM 784 O O . ILE A 1 103 ? -7.275 -1.305 5.962 1.00 97.88 103 ILE A O 1
ATOM 788 N N . PHE A 1 104 ? -6.101 -3.225 6.147 1.00 96.38 104 PHE A N 1
ATOM 789 C CA . PHE A 1 104 ? -4.849 -2.741 5.580 1.00 96.38 104 PHE A CA 1
ATOM 790 C C . PHE A 1 104 ? -4.472 -3.583 4.368 1.00 96.38 104 PHE A C 1
ATOM 792 O O . PHE A 1 104 ? -4.483 -4.813 4.434 1.00 96.38 104 PHE A O 1
ATOM 799 N N . CYS A 1 105 ? -4.114 -2.933 3.269 1.00 95.50 105 CYS A N 1
ATOM 800 C CA . CYS A 1 105 ? -3.710 -3.612 2.042 1.00 95.50 105 CYS A CA 1
ATOM 801 C C . CYS A 1 105 ? -2.661 -2.802 1.274 1.00 95.50 105 CYS A C 1
ATOM 803 O O . CYS A 1 105 ? -2.409 -1.640 1.584 1.00 95.50 105 CYS A O 1
ATOM 805 N N . SER A 1 106 ? -2.042 -3.402 0.258 1.00 92.38 106 SER A N 1
ATOM 806 C CA . SER A 1 106 ? -1.317 -2.617 -0.748 1.00 92.38 106 SER A CA 1
ATOM 807 C C . SER A 1 106 ? -2.261 -2.066 -1.808 1.00 92.38 106 SER A C 1
ATOM 809 O O . SER A 1 106 ? -3.385 -2.559 -1.944 1.00 92.38 106 SER A O 1
ATOM 811 N N . THR A 1 107 ? -1.790 -1.092 -2.585 1.00 90.75 107 THR A N 1
ATOM 812 C CA . THR A 1 107 ? -2.552 -0.474 -3.683 1.00 90.75 107 THR A CA 1
ATOM 813 C C . THR A 1 107 ? -3.097 -1.492 -4.676 1.00 90.75 107 THR A C 1
ATOM 815 O O . THR A 1 107 ? -4.266 -1.436 -5.031 1.00 90.75 107 THR A O 1
ATOM 818 N N . SER A 1 108 ? -2.328 -2.536 -4.980 1.00 90.06 108 SER A N 1
ATOM 819 C CA . SER A 1 108 ? -2.780 -3.628 -5.848 1.00 90.06 108 SER A CA 1
ATOM 820 C C . SER A 1 108 ? -4.046 -4.371 -5.405 1.00 90.06 108 SER A C 1
ATOM 822 O O . SER A 1 108 ? -4.558 -5.129 -6.216 1.00 90.06 108 SER A O 1
ATOM 824 N N . HIS A 1 109 ? -4.556 -4.208 -4.173 1.00 94.00 109 HIS A N 1
ATOM 825 C CA . HIS A 1 109 ? -5.818 -4.821 -3.705 1.00 94.00 109 HIS A CA 1
ATOM 826 C C . HIS A 1 109 ? -7.030 -3.891 -3.797 1.00 94.00 109 HIS A C 1
ATOM 828 O O . HIS A 1 109 ? -8.155 -4.333 -3.567 1.00 94.00 109 HIS A O 1
ATOM 834 N N . ILE A 1 110 ? -6.811 -2.615 -4.109 1.00 94.00 110 ILE A N 1
ATOM 835 C CA . ILE A 1 110 ? -7.812 -1.557 -4.005 1.00 94.00 110 ILE A CA 1
ATOM 836 C C . ILE A 1 110 ? -9.034 -1.837 -4.882 1.00 94.00 110 ILE A C 1
ATOM 838 O O . ILE A 1 110 ? -10.154 -1.877 -4.374 1.00 94.00 110 ILE A O 1
ATOM 842 N N . THR A 1 111 ? -8.828 -2.092 -6.173 1.00 94.69 111 THR A N 1
ATOM 843 C CA . THR A 1 111 ? -9.916 -2.391 -7.116 1.00 94.69 111 THR A CA 1
ATOM 844 C C . THR A 1 111 ? -10.696 -3.640 -6.714 1.00 94.69 111 THR A C 1
ATOM 846 O O . THR A 1 111 ? -11.922 -3.665 -6.778 1.00 94.69 111 THR A O 1
ATOM 849 N N . THR A 1 112 ? -10.007 -4.667 -6.217 1.00 95.94 112 THR A N 1
ATOM 850 C CA . THR A 1 112 ? -10.654 -5.904 -5.765 1.00 95.94 112 THR A CA 1
ATOM 851 C C . THR A 1 112 ? -11.482 -5.678 -4.506 1.00 95.94 112 THR A C 1
ATOM 853 O O . THR A 1 112 ? -12.581 -6.208 -4.386 1.00 95.94 112 THR A O 1
ATOM 856 N N . LEU A 1 113 ? -11.013 -4.857 -3.569 1.00 96.81 113 LEU A N 1
ATOM 857 C CA . LEU A 1 113 ? -11.816 -4.477 -2.409 1.00 96.81 113 LEU A CA 1
ATOM 858 C C . LEU A 1 113 ? -13.055 -3.677 -2.832 1.00 96.81 113 LEU A C 1
ATOM 860 O O . LEU A 1 113 ? -14.161 -3.993 -2.385 1.00 96.81 113 LEU A O 1
ATOM 864 N N . ALA A 1 114 ? -12.892 -2.719 -3.750 1.00 96.19 114 ALA A N 1
ATOM 865 C CA . ALA A 1 114 ? -13.994 -1.940 -4.309 1.00 96.19 114 ALA A CA 1
ATOM 866 C C . ALA A 1 114 ? -15.046 -2.833 -4.994 1.00 96.19 114 ALA A C 1
ATOM 868 O O . ALA A 1 114 ? -16.229 -2.702 -4.687 1.00 96.19 114 ALA A O 1
ATOM 869 N N . LYS A 1 115 ? -14.629 -3.836 -5.786 1.00 96.62 115 LYS A N 1
ATOM 870 C CA . LYS A 1 115 ? -15.517 -4.843 -6.403 1.00 96.62 115 LYS A CA 1
ATOM 871 C C . LYS A 1 115 ? -16.488 -5.480 -5.407 1.00 96.62 115 LYS A C 1
ATOM 873 O O . LYS A 1 115 ? -17.650 -5.721 -5.737 1.00 96.62 115 LYS A O 1
ATOM 878 N N . TYR A 1 116 ? -16.019 -5.771 -4.196 1.00 97.31 116 TYR A N 1
ATOM 879 C CA . TYR A 1 116 ? -16.819 -6.404 -3.144 1.00 97.31 116 TYR A CA 1
ATOM 880 C C . TYR A 1 116 ? -17.487 -5.398 -2.190 1.00 97.31 116 TYR A C 1
ATOM 882 O O . TYR A 1 116 ? -18.094 -5.792 -1.190 1.00 97.31 116 TYR A O 1
ATOM 890 N N . GLY A 1 117 ? -17.414 -4.096 -2.484 1.00 96.50 117 GLY A N 1
ATOM 891 C CA . GLY A 1 117 ? -17.95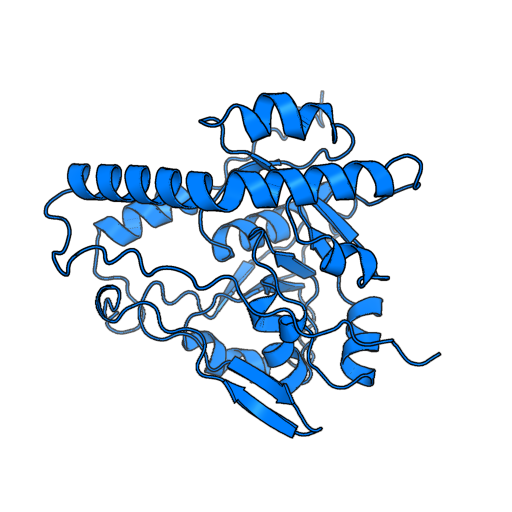0 -3.031 -1.637 1.00 96.50 117 GLY A CA 1
ATOM 892 C C . GLY A 1 117 ? -17.240 -2.931 -0.284 1.00 96.50 117 GLY A C 1
ATOM 893 O O . GLY A 1 117 ? -17.876 -2.622 0.726 1.00 96.50 117 GLY A O 1
ATOM 894 N N . VAL A 1 118 ? -15.944 -3.251 -0.246 1.00 96.94 118 VAL A N 1
ATOM 895 C CA . VAL A 1 118 ? -15.086 -3.194 0.942 1.00 96.94 118 VAL A CA 1
ATOM 896 C C . VAL A 1 118 ? -14.160 -1.992 0.819 1.00 96.94 118 VAL A C 1
ATOM 898 O O . VAL A 1 118 ? -13.466 -1.856 -0.179 1.00 96.94 118 VAL A O 1
ATOM 901 N N . MET A 1 119 ? -14.108 -1.135 1.839 1.00 95.38 119 MET A N 1
ATOM 902 C CA . MET A 1 119 ? -13.185 0.003 1.871 1.00 95.38 119 MET A CA 1
ATOM 903 C C . MET A 1 119 ? -12.042 -0.268 2.851 1.00 95.38 119 MET A C 1
ATOM 905 O O . MET A 1 119 ? -12.306 -0.578 4.019 1.00 95.38 119 MET A O 1
ATOM 909 N N . PRO A 1 120 ? -10.774 -0.155 2.420 1.00 96.75 120 PRO A N 1
ATOM 910 C CA . PRO A 1 120 ? -9.658 -0.267 3.340 1.00 96.75 120 PRO A CA 1
ATOM 911 C C . PRO A 1 120 ? -9.632 0.931 4.293 1.00 96.75 120 PRO A C 1
ATOM 913 O O . PRO A 1 120 ? -9.970 2.060 3.937 1.00 96.75 120 PRO A O 1
ATOM 916 N N . THR A 1 121 ? -9.184 0.696 5.522 1.00 96.06 121 THR A N 1
ATOM 917 C CA . THR A 1 121 ? -8.875 1.779 6.462 1.00 96.06 121 THR A CA 1
ATOM 918 C C . THR A 1 121 ? -7.648 2.548 6.009 1.00 96.06 121 THR A C 1
ATOM 920 O O . THR A 1 121 ? -7.609 3.775 6.090 1.00 96.06 121 THR A O 1
ATOM 923 N N . MET A 1 122 ? -6.653 1.816 5.521 1.00 94.81 122 MET A N 1
ATOM 924 C CA . MET A 1 122 ? -5.444 2.365 4.946 1.00 94.81 122 MET A CA 1
ATOM 925 C C . MET A 1 122 ? -4.959 1.427 3.854 1.00 94.81 122 MET A C 1
ATOM 927 O O . MET A 1 122 ? -5.009 0.208 4.017 1.00 94.81 122 MET A O 1
ATOM 931 N N . PHE A 1 123 ? -4.439 1.985 2.774 1.00 93.38 123 PHE A N 1
ATOM 932 C CA . PHE A 1 123 ? -3.518 1.241 1.931 1.00 93.38 123 PHE A CA 1
ATOM 933 C C . PHE A 1 123 ? -2.160 1.915 1.955 1.00 93.38 123 PHE A C 1
ATOM 935 O O . PHE A 1 123 ? -2.065 3.124 2.167 1.00 93.38 123 PHE A O 1
ATOM 942 N N . ALA A 1 124 ? -1.114 1.128 1.748 1.00 88.88 124 ALA A N 1
ATOM 943 C CA . ALA A 1 124 ? 0.226 1.653 1.571 1.00 88.88 124 ALA A CA 1
ATOM 944 C C . ALA A 1 124 ? 0.870 1.036 0.337 1.00 88.88 124 ALA A C 1
ATOM 946 O O . ALA A 1 124 ? 0.750 -0.169 0.104 1.00 88.88 124 ALA A O 1
ATOM 947 N N . SER A 1 125 ? 1.561 1.859 -0.439 1.00 81.94 125 SER A N 1
ATOM 948 C CA . SER A 1 125 ? 2.456 1.380 -1.484 1.00 81.94 125 SER A CA 1
ATOM 949 C C . SER A 1 125 ? 3.874 1.753 -1.080 1.00 81.94 125 SER A C 1
ATOM 951 O O . SER A 1 125 ? 4.185 2.939 -0.981 1.00 81.94 125 SER A O 1
ATOM 953 N N . PRO A 1 126 ? 4.732 0.774 -0.761 1.00 75.19 126 PRO A N 1
ATOM 954 C CA . PRO A 1 126 ? 6.157 1.023 -0.622 1.00 75.19 126 PRO A CA 1
ATOM 955 C C . PRO A 1 126 ? 6.896 0.931 -1.967 1.00 75.19 126 PRO A C 1
ATOM 957 O O . PRO A 1 126 ? 8.066 1.292 -2.021 1.00 75.19 126 PRO A O 1
ATOM 960 N N . ASP A 1 127 ? 6.239 0.456 -3.032 1.00 77.19 127 ASP A N 1
ATOM 961 C CA . ASP A 1 127 ? 6.847 0.199 -4.341 1.00 77.19 127 ASP A CA 1
ATOM 962 C C . ASP A 1 127 ? 6.781 1.453 -5.229 1.00 77.19 127 ASP A C 1
ATOM 964 O O . ASP A 1 127 ? 5.675 1.956 -5.445 1.00 77.19 127 ASP A O 1
ATOM 968 N N . PRO A 1 128 ? 7.906 1.999 -5.724 1.00 74.75 128 PRO A N 1
ATOM 969 C CA . PRO A 1 128 ? 7.898 3.164 -6.611 1.00 74.75 128 PRO A CA 1
ATOM 970 C C . PRO A 1 128 ? 7.182 2.916 -7.949 1.00 74.75 128 PRO A C 1
ATOM 972 O O . PRO A 1 128 ? 6.936 3.870 -8.674 1.00 74.75 128 PRO A O 1
ATOM 975 N N . LEU A 1 129 ? 6.817 1.671 -8.274 1.00 77.19 129 LEU A N 1
ATOM 976 C CA . LEU A 1 129 ? 6.150 1.272 -9.519 1.00 77.19 129 LEU A CA 1
ATOM 977 C C . LEU A 1 129 ? 4.614 1.290 -9.442 1.00 77.19 129 LEU A C 1
ATOM 979 O O . LEU A 1 129 ? 3.952 0.570 -10.196 1.00 77.19 129 LEU A O 1
ATOM 983 N N . GLY A 1 130 ? 4.035 2.061 -8.519 1.00 75.75 130 GLY A N 1
ATOM 984 C CA . GLY A 1 130 ? 2.588 2.254 -8.450 1.00 75.75 130 GLY A CA 1
ATOM 985 C C . GLY A 1 130 ? 2.006 2.732 -9.788 1.00 75.75 130 GLY A C 1
ATOM 986 O O . GLY A 1 130 ? 2.625 3.506 -10.513 1.00 75.75 130 GLY A O 1
ATOM 987 N N . LEU A 1 131 ? 0.806 2.269 -10.129 1.00 80.50 131 LEU A N 1
ATOM 988 C CA . LEU A 1 131 ? 0.094 2.649 -11.340 1.00 80.50 131 LEU A CA 1
ATOM 989 C C . LEU A 1 131 ? -1.310 3.149 -11.034 1.00 80.50 131 LEU A C 1
ATOM 991 O O . LEU A 1 131 ? -2.052 2.575 -10.240 1.00 80.50 131 LEU A O 1
ATOM 995 N N . MET A 1 132 ? -1.718 4.196 -11.746 1.00 83.81 132 MET A N 1
ATOM 996 C CA . MET A 1 132 ? -3.062 4.753 -11.602 1.00 83.81 132 MET A CA 1
ATOM 997 C C . MET A 1 132 ? -4.174 3.762 -11.986 1.00 83.81 132 MET A C 1
ATOM 999 O O . MET A 1 132 ? -5.307 3.929 -11.535 1.00 83.81 132 MET A O 1
ATOM 1003 N N . ASP A 1 133 ? -3.867 2.709 -12.754 1.00 85.69 133 ASP A N 1
ATOM 1004 C CA . ASP A 1 133 ? -4.821 1.641 -13.080 1.00 85.69 133 ASP A CA 1
ATOM 1005 C C . ASP A 1 133 ? -5.262 0.835 -11.842 1.00 85.69 133 ASP A C 1
ATOM 1007 O O . ASP A 1 133 ? -6.357 0.274 -11.835 1.00 85.69 133 ASP A O 1
ATOM 1011 N N . GLU A 1 134 ? -4.485 0.853 -10.752 1.00 87.69 134 GLU A N 1
ATOM 1012 C CA . GLU A 1 134 ? -4.862 0.277 -9.452 1.00 87.69 134 GLU A CA 1
ATOM 1013 C C . GLU A 1 134 ? -6.017 1.040 -8.773 1.00 87.69 134 GLU A C 1
ATOM 1015 O O . GLU A 1 134 ? -6.577 0.572 -7.779 1.00 87.69 134 GLU A O 1
ATOM 1020 N N . PHE A 1 135 ? -6.410 2.192 -9.326 1.00 89.75 135 PHE A N 1
ATOM 1021 C CA . PHE A 1 135 ? -7.560 2.990 -8.902 1.00 89.75 135 PHE A CA 1
ATOM 1022 C C . PHE A 1 135 ? -8.685 3.022 -9.946 1.00 89.75 135 PHE A C 1
ATOM 1024 O O . PHE A 1 135 ? -9.635 3.790 -9.798 1.00 89.75 135 PHE A O 1
ATOM 1031 N N . ALA A 1 136 ? -8.614 2.186 -10.987 1.00 91.12 136 ALA A N 1
ATOM 1032 C CA . ALA A 1 136 ? -9.695 2.040 -11.952 1.00 91.12 136 ALA A CA 1
ATOM 1033 C C . ALA A 1 136 ? -10.896 1.343 -11.284 1.00 91.12 136 ALA A C 1
ATOM 1035 O O . ALA A 1 136 ? -10.916 0.121 -11.123 1.00 91.12 136 ALA A O 1
ATOM 1036 N N . MET A 1 137 ? -11.875 2.141 -10.849 1.00 93.44 137 MET A N 1
ATOM 1037 C CA . MET A 1 137 ? -13.125 1.724 -10.199 1.00 93.44 137 MET A CA 1
ATOM 1038 C C . MET A 1 137 ? -14.260 2.717 -10.531 1.00 93.44 137 MET A C 1
ATOM 1040 O O . MET A 1 137 ? -13.966 3.783 -11.088 1.00 93.44 137 MET A O 1
ATOM 1044 N N . PRO A 1 138 ? -15.534 2.406 -10.214 1.00 94.75 138 PRO A N 1
ATOM 1045 C CA . PRO A 1 138 ? -16.634 3.358 -10.359 1.00 94.75 138 PRO A CA 1
ATOM 1046 C C . PRO A 1 138 ? -16.357 4.669 -9.616 1.00 94.75 138 PRO A C 1
ATOM 1048 O O . PRO A 1 138 ? -15.808 4.654 -8.512 1.00 94.75 138 PRO A O 1
ATOM 1051 N N . ASP A 1 139 ? -16.775 5.799 -10.189 1.00 92.44 139 ASP A N 1
ATOM 1052 C CA . ASP A 1 139 ? -16.474 7.128 -9.639 1.00 92.44 139 ASP A CA 1
ATOM 1053 C C . ASP A 1 139 ? -17.005 7.295 -8.202 1.00 92.44 139 ASP A C 1
ATOM 1055 O O . ASP A 1 139 ? -16.320 7.855 -7.350 1.00 92.44 139 ASP A O 1
ATOM 1059 N N . GLU A 1 140 ? -18.171 6.721 -7.889 1.00 92.88 140 GLU A N 1
ATOM 1060 C CA . GLU A 1 140 ? -18.741 6.736 -6.533 1.00 92.88 140 GLU A CA 1
ATOM 1061 C C . GLU A 1 140 ? -17.866 5.991 -5.508 1.00 92.88 140 GLU A C 1
ATOM 1063 O O . GLU A 1 140 ? -17.685 6.451 -4.376 1.00 92.88 140 GLU A O 1
ATOM 1068 N N . ASP A 1 141 ? -17.300 4.840 -5.890 1.00 93.94 141 ASP A N 1
ATOM 1069 C CA . ASP A 1 141 ? -16.402 4.072 -5.022 1.00 93.94 141 ASP A CA 1
ATOM 1070 C C . ASP A 1 141 ? -15.075 4.809 -4.825 1.00 93.94 141 ASP A C 1
ATOM 1072 O O . ASP A 1 141 ? -14.539 4.823 -3.714 1.00 93.94 141 ASP A O 1
ATOM 1076 N N . LEU A 1 142 ? -14.580 5.466 -5.875 1.00 91.56 142 LEU A N 1
ATOM 1077 C CA . LEU A 1 142 ? -13.360 6.265 -5.857 1.00 91.56 142 LEU A CA 1
ATOM 1078 C C . LEU A 1 142 ? -13.491 7.490 -4.943 1.00 91.56 142 LEU A C 1
ATOM 1080 O O . LEU A 1 142 ? -12.645 7.720 -4.074 1.00 91.56 142 LEU A O 1
ATOM 1084 N N . GLU A 1 143 ? -14.590 8.234 -5.080 1.00 91.56 143 GLU A N 1
ATOM 1085 C CA . GLU A 1 143 ? -14.934 9.362 -4.212 1.00 91.56 143 GLU A CA 1
ATOM 1086 C C . GLU A 1 143 ? -15.060 8.932 -2.749 1.00 91.56 143 GLU A C 1
ATOM 1088 O O . GLU A 1 143 ? -14.513 9.583 -1.848 1.00 91.56 143 GLU A O 1
ATOM 1093 N N . ARG A 1 144 ? -15.743 7.807 -2.491 1.00 92.12 144 ARG A N 1
ATOM 1094 C CA . ARG A 1 144 ? -15.852 7.251 -1.138 1.00 92.12 144 ARG A CA 1
ATOM 1095 C C . ARG A 1 144 ? -14.475 6.912 -0.577 1.00 92.12 144 ARG A C 1
ATOM 1097 O O . ARG A 1 144 ? -14.187 7.242 0.575 1.00 92.12 144 ARG A O 1
ATOM 1104 N N . MET A 1 145 ? -13.611 6.299 -1.382 1.00 91.81 145 MET A N 1
ATOM 1105 C CA . MET A 1 145 ? -12.271 5.914 -0.953 1.00 91.81 145 MET A CA 1
ATOM 1106 C C . MET A 1 145 ? -11.426 7.122 -0.557 1.00 91.81 145 MET A C 1
ATOM 1108 O O . MET A 1 145 ? -10.825 7.118 0.515 1.00 91.81 145 MET A O 1
ATOM 1112 N N . PHE A 1 146 ? -11.440 8.189 -1.358 1.00 89.31 146 PHE A N 1
ATOM 1113 C CA . PHE A 1 146 ? -10.757 9.440 -1.022 1.00 89.31 146 PHE A CA 1
ATOM 1114 C C . PHE A 1 146 ? -11.198 10.017 0.318 1.00 89.31 146 PHE A C 1
ATOM 1116 O O . PHE A 1 146 ? -10.392 10.576 1.060 1.00 89.31 146 PHE A O 1
ATOM 1123 N N . LYS A 1 147 ? -12.481 9.894 0.645 1.00 89.69 147 LYS A N 1
ATOM 1124 C CA . LYS A 1 147 ? -13.023 10.435 1.887 1.00 89.69 147 LYS A CA 1
ATOM 1125 C C . LYS A 1 147 ? -12.683 9.570 3.101 1.00 89.69 147 LYS A C 1
ATOM 1127 O O . LYS A 1 147 ? -12.400 10.099 4.178 1.00 89.69 147 LYS A O 1
ATOM 1132 N N . GLU A 1 148 ? -12.757 8.251 2.957 1.00 91.56 148 GLU A N 1
ATOM 1133 C CA . GLU A 1 148 ? -12.774 7.328 4.096 1.00 91.56 148 GLU A CA 1
ATOM 1134 C C . GLU A 1 148 ? -11.414 6.675 4.372 1.00 91.56 148 GLU A C 1
ATOM 1136 O O . GLU A 1 148 ? -11.065 6.438 5.536 1.00 91.56 148 GLU A O 1
ATOM 1141 N N . THR A 1 149 ? -10.611 6.450 3.335 1.00 93.62 149 THR A N 1
ATOM 1142 C CA . THR A 1 149 ? -9.352 5.709 3.410 1.00 93.62 149 THR A CA 1
ATOM 1143 C C . THR A 1 149 ? -8.155 6.630 3.664 1.00 93.62 149 THR A C 1
ATOM 1145 O O . THR A 1 149 ? -8.106 7.782 3.235 1.00 93.62 149 THR A O 1
ATOM 1148 N N . ILE A 1 150 ? -7.169 6.119 4.400 1.00 93.25 150 ILE A N 1
ATOM 1149 C CA . ILE A 1 150 ? -5.869 6.768 4.587 1.00 93.25 150 ILE A CA 1
ATOM 1150 C C . ILE A 1 150 ? -4.910 6.270 3.503 1.00 93.25 150 ILE A C 1
ATOM 1152 O O . ILE A 1 150 ? -4.706 5.064 3.365 1.00 93.25 150 ILE A O 1
ATOM 1156 N N . PHE A 1 151 ? -4.277 7.187 2.777 1.00 91.75 151 PHE A N 1
ATOM 1157 C CA . PHE A 1 151 ? -3.158 6.844 1.906 1.00 91.75 151 PHE A CA 1
ATOM 1158 C C . PHE A 1 151 ? -1.855 6.882 2.705 1.00 91.75 151 PHE A C 1
ATOM 1160 O O . PHE A 1 151 ? -1.425 7.941 3.163 1.00 91.75 151 PHE A O 1
ATOM 1167 N N . GLY A 1 152 ? -1.249 5.715 2.902 1.00 90.56 152 GLY A N 1
ATOM 1168 C CA . GLY A 1 152 ? 0.111 5.572 3.399 1.00 90.56 152 GLY A CA 1
ATOM 1169 C C . GLY A 1 152 ? 1.114 5.678 2.271 1.00 90.56 152 GLY A C 1
ATOM 1170 O O . GLY A 1 152 ? 1.125 4.811 1.400 1.00 90.56 152 GLY A O 1
ATOM 1171 N N . SER A 1 153 ? 1.979 6.683 2.311 1.00 87.69 153 SER A N 1
ATOM 1172 C CA . SER A 1 153 ? 2.933 6.919 1.233 1.00 87.69 153 SER A CA 1
ATOM 1173 C C . SER A 1 153 ? 4.354 7.128 1.738 1.00 87.69 153 SER A C 1
ATOM 1175 O O . SER A 1 153 ? 4.587 7.604 2.850 1.00 87.69 153 SER A O 1
ATOM 1177 N N . SER A 1 154 ? 5.302 6.779 0.874 1.00 86.94 154 SER A N 1
ATOM 1178 C CA . SER A 1 154 ? 6.703 7.171 0.977 1.00 86.94 154 SER A CA 1
ATOM 1179 C C . SER A 1 154 ? 6.987 8.245 -0.075 1.00 86.94 154 SER A C 1
ATOM 1181 O O . SER A 1 154 ? 6.418 8.170 -1.166 1.00 86.94 154 SER A O 1
ATOM 1183 N N . PRO A 1 155 ? 7.891 9.212 0.171 1.00 86.75 155 PRO A N 1
ATOM 1184 C CA . PRO A 1 155 ? 8.261 10.218 -0.830 1.00 86.75 155 PRO A CA 1
ATOM 1185 C C . PRO A 1 155 ? 8.821 9.644 -2.139 1.00 86.75 155 PRO A C 1
ATOM 1187 O O . PRO A 1 155 ? 8.948 10.369 -3.114 1.00 86.75 155 PRO A O 1
ATOM 1190 N N . ILE A 1 156 ? 9.157 8.354 -2.182 1.00 85.44 156 ILE A N 1
ATOM 1191 C CA . ILE A 1 156 ? 9.648 7.682 -3.394 1.00 85.44 156 ILE A CA 1
ATOM 1192 C C . ILE A 1 156 ? 8.524 7.134 -4.292 1.00 85.44 156 ILE A C 1
ATOM 1194 O O . ILE A 1 156 ? 8.808 6.536 -5.325 1.00 85.44 156 ILE A O 1
ATOM 1198 N N . GLN A 1 157 ? 7.258 7.271 -3.885 1.00 86.62 157 GLN A N 1
ATOM 1199 C CA . GLN A 1 157 ? 6.099 6.829 -4.668 1.00 86.62 157 GLN A CA 1
ATOM 1200 C C . GLN A 1 157 ? 5.872 7.696 -5.914 1.00 86.62 157 GLN A C 1
ATOM 1202 O O . GLN A 1 157 ? 6.275 8.858 -5.901 1.00 86.62 157 GLN A O 1
ATOM 1207 N N . PRO A 1 158 ? 5.171 7.187 -6.944 1.00 84.00 158 PRO A N 1
ATOM 1208 C CA . PRO A 1 158 ? 4.733 8.006 -8.069 1.00 84.00 158 PRO A CA 1
ATOM 1209 C C . PRO A 1 158 ? 3.982 9.251 -7.597 1.00 84.00 158 PRO A C 1
ATOM 1211 O O . PRO A 1 158 ? 3.081 9.179 -6.749 1.00 84.00 158 PRO A O 1
ATOM 1214 N N . ILE A 1 159 ? 4.346 10.402 -8.153 1.00 82.56 159 ILE A N 1
ATOM 1215 C CA . ILE A 1 159 ? 3.779 11.704 -7.787 1.00 82.56 159 ILE A CA 1
ATOM 1216 C C . ILE A 1 159 ? 2.269 11.769 -8.051 1.00 82.56 159 ILE A C 1
ATOM 1218 O O . ILE A 1 159 ? 1.527 12.481 -7.366 1.00 82.56 159 ILE A O 1
ATOM 1222 N N . GLU A 1 160 ? 1.796 11.003 -9.031 1.00 83.31 160 GLU A N 1
ATOM 1223 C CA . GLU A 1 160 ? 0.405 10.909 -9.451 1.00 83.31 160 GLU A CA 1
ATOM 1224 C C . GLU A 1 160 ? -0.477 10.437 -8.301 1.00 83.31 160 GLU A C 1
ATOM 1226 O O . GLU A 1 160 ? -1.544 11.013 -8.088 1.00 83.31 160 GLU A O 1
ATOM 1231 N N . TYR A 1 161 ? -0.007 9.475 -7.499 1.00 83.31 161 TYR A N 1
ATOM 1232 C CA . TYR A 1 161 ? -0.744 8.975 -6.337 1.00 83.31 161 TYR A CA 1
ATOM 1233 C C . TYR A 1 161 ? -1.013 10.111 -5.354 1.00 83.31 161 TYR A C 1
ATOM 1235 O O . TYR A 1 161 ? -2.140 10.315 -4.902 1.00 83.31 161 TYR A O 1
ATOM 1243 N N . THR A 1 162 ? 0.016 10.907 -5.074 1.00 80.94 162 THR A N 1
ATOM 1244 C CA . THR A 1 162 ? -0.062 12.030 -4.141 1.00 80.94 162 THR A CA 1
ATOM 1245 C C . THR A 1 162 ? -0.916 13.171 -4.680 1.00 80.94 162 THR A C 1
ATOM 1247 O O . THR A 1 162 ? -1.692 13.762 -3.928 1.00 80.94 162 THR A O 1
ATOM 1250 N N . ARG A 1 163 ? -0.804 13.493 -5.976 1.00 82.06 163 ARG A N 1
ATOM 1251 C CA . ARG A 1 163 ? -1.603 14.552 -6.614 1.00 82.06 163 ARG A CA 1
ATOM 1252 C C . ARG A 1 163 ? -3.079 14.179 -6.675 1.00 82.06 163 ARG A C 1
ATOM 1254 O O . ARG A 1 163 ? -3.932 15.044 -6.454 1.00 82.06 163 ARG A O 1
ATOM 1261 N N . PHE A 1 164 ? -3.370 12.919 -6.970 1.00 81.56 164 PHE A N 1
ATOM 1262 C CA . PHE A 1 164 ? -4.720 12.396 -7.108 1.00 81.56 164 PHE A CA 1
ATOM 1263 C C . PHE A 1 164 ? -5.415 12.242 -5.751 1.00 81.56 164 PHE A C 1
ATOM 1265 O O . PHE A 1 164 ? -6.581 12.611 -5.609 1.00 81.56 164 PHE A O 1
ATOM 1272 N N . TRP A 1 165 ? -4.693 11.789 -4.722 1.00 86.50 165 TRP A N 1
ATOM 1273 C CA . TRP A 1 165 ? -5.268 11.542 -3.404 1.00 86.50 165 TRP A CA 1
ATOM 1274 C C . TRP A 1 165 ? -5.568 12.833 -2.631 1.00 86.50 165 TRP A C 1
ATOM 1276 O O . TRP A 1 165 ? -4.683 13.465 -2.054 1.00 86.50 165 TRP A O 1
ATOM 1286 N N . LYS A 1 166 ? -6.848 13.212 -2.563 1.00 82.25 166 LYS A N 1
ATOM 1287 C CA . LYS A 1 166 ? -7.310 14.393 -1.801 1.00 82.25 166 LYS A CA 1
ATOM 1288 C C . LYS A 1 166 ? -7.661 14.097 -0.341 1.00 82.25 166 LYS A C 1
ATOM 1290 O O . LYS A 1 166 ? -7.961 15.015 0.419 1.00 82.25 166 LYS A O 1
ATOM 1295 N N . GLY A 1 167 ? -7.653 12.820 0.031 1.00 86.12 167 GLY A N 1
ATOM 1296 C CA . GLY A 1 167 ? -8.008 12.338 1.357 1.00 86.12 167 GLY A CA 1
ATOM 1297 C C . GLY A 1 167 ? -6.933 12.528 2.418 1.00 86.12 167 GLY A C 1
ATOM 1298 O O . GLY A 1 167 ? -5.937 13.235 2.248 1.00 86.12 167 GLY A O 1
ATOM 1299 N N . ARG A 1 168 ? -7.116 11.809 3.529 1.00 89.12 168 ARG A N 1
ATOM 1300 C CA . ARG A 1 168 ? -6.100 11.712 4.583 1.00 89.12 168 ARG A CA 1
ATOM 1301 C C . ARG A 1 168 ? -4.862 11.006 4.042 1.00 89.12 168 ARG A C 1
ATOM 1303 O O . ARG A 1 168 ? -4.974 9.948 3.421 1.00 89.12 168 ARG A O 1
ATOM 1310 N N . ARG A 1 169 ? -3.694 11.576 4.326 1.00 88.31 169 ARG A N 1
ATOM 1311 C CA . ARG A 1 169 ? -2.384 11.058 3.926 1.00 88.31 169 ARG A CA 1
ATOM 1312 C C . ARG A 1 169 ? -1.519 10.886 5.160 1.00 88.31 169 ARG A C 1
ATOM 1314 O O . ARG A 1 169 ? -1.573 11.726 6.058 1.00 88.31 169 ARG A O 1
ATOM 1321 N N . ARG A 1 170 ? -0.761 9.794 5.203 1.00 89.00 170 ARG A N 1
ATOM 1322 C CA . ARG A 1 170 ? 0.252 9.562 6.227 1.00 89.00 170 ARG A CA 1
ATOM 1323 C C . ARG A 1 170 ? 1.560 9.137 5.608 1.00 89.00 170 ARG A C 1
ATOM 1325 O O . ARG A 1 170 ? 1.577 8.269 4.736 1.00 89.00 170 ARG A O 1
ATOM 1332 N N . TRP A 1 171 ? 2.638 9.717 6.112 1.00 86.88 171 TRP A N 1
ATOM 1333 C CA . TRP A 1 171 ? 3.960 9.520 5.542 1.00 86.88 171 TRP A CA 1
ATOM 1334 C C . TRP A 1 171 ? 4.838 8.659 6.412 1.00 86.88 171 TRP A C 1
ATOM 1336 O O . TRP A 1 171 ? 4.790 8.708 7.643 1.00 86.88 171 TRP A O 1
ATOM 1346 N N . TYR A 1 172 ? 5.657 7.876 5.729 1.00 87.31 172 TYR A N 1
ATOM 1347 C CA . TYR A 1 172 ? 6.735 7.112 6.316 1.00 87.31 172 TYR A CA 1
ATOM 1348 C C . TYR A 1 172 ? 7.925 7.119 5.368 1.00 87.31 172 TYR A C 1
ATOM 1350 O O . TYR A 1 172 ? 7.774 7.157 4.149 1.00 87.31 172 TYR A O 1
ATOM 1358 N N . MET A 1 173 ? 9.125 7.061 5.929 1.00 84.62 173 MET A N 1
ATOM 1359 C CA . MET A 1 173 ? 10.330 6.825 5.146 1.00 84.62 173 MET A CA 1
ATOM 1360 C C . MET A 1 173 ? 10.617 5.336 5.105 1.00 84.62 173 MET A C 1
ATOM 1362 O O . MET A 1 173 ? 10.582 4.667 6.134 1.00 84.62 173 MET A O 1
ATOM 1366 N N . ILE A 1 174 ? 10.951 4.820 3.929 1.00 79.38 174 ILE A N 1
ATOM 1367 C CA . ILE A 1 174 ? 11.582 3.506 3.818 1.00 79.38 174 ILE A CA 1
ATOM 1368 C C . ILE A 1 174 ? 13.075 3.709 4.072 1.00 79.38 174 ILE A C 1
ATOM 1370 O O . ILE A 1 174 ? 13.678 4.620 3.507 1.00 79.38 174 ILE A O 1
ATOM 1374 N N . PHE A 1 175 ? 13.670 2.899 4.945 1.00 73.81 175 PHE A N 1
ATOM 1375 C CA . PHE A 1 175 ? 15.080 3.049 5.303 1.00 73.81 175 PHE A CA 1
ATOM 1376 C C . PHE A 1 175 ? 15.828 1.735 5.201 1.00 73.81 175 PHE A C 1
ATOM 1378 O O . PHE A 1 175 ? 15.694 0.898 6.080 1.00 73.81 175 PHE A O 1
ATOM 1385 N N . ASP A 1 176 ? 16.668 1.579 4.183 1.00 71.44 176 ASP A N 1
ATOM 1386 C CA . ASP A 1 176 ? 17.647 0.493 4.121 1.00 71.44 176 ASP A CA 1
ATOM 1387 C C . ASP A 1 176 ? 19.000 1.000 4.659 1.00 71.44 176 ASP A C 1
ATOM 1389 O O . ASP A 1 176 ? 19.626 1.839 4.004 1.00 71.44 176 ASP A O 1
ATOM 1393 N N . PRO A 1 177 ? 19.482 0.519 5.826 1.00 65.31 177 PRO A N 1
ATOM 1394 C CA . PRO A 1 177 ? 20.751 0.972 6.403 1.00 65.31 177 PRO A CA 1
ATOM 1395 C C . PRO A 1 177 ? 21.959 0.664 5.517 1.00 65.31 177 PRO A C 1
ATOM 1397 O O . PRO A 1 177 ? 23.016 1.261 5.700 1.00 65.31 177 PRO A O 1
ATOM 1400 N N . THR A 1 178 ? 21.829 -0.263 4.567 1.00 63.00 178 THR A N 1
ATOM 1401 C CA . THR A 1 178 ? 22.908 -0.612 3.639 1.00 63.00 178 THR A CA 1
ATOM 1402 C C . THR A 1 178 ? 23.030 0.376 2.476 1.00 63.00 178 THR A C 1
ATOM 1404 O O . THR A 1 178 ? 23.867 0.178 1.593 1.00 63.00 178 THR A O 1
ATOM 1407 N N . LYS A 1 179 ? 22.200 1.431 2.443 1.00 66.75 179 LYS A N 1
ATOM 1408 C CA . LYS A 1 179 ? 22.087 2.351 1.308 1.00 66.75 179 LYS A CA 1
ATOM 1409 C C . LYS A 1 179 ? 22.184 3.805 1.741 1.00 66.75 179 LYS A C 1
ATOM 1411 O O . LYS A 1 179 ? 21.339 4.334 2.463 1.00 66.75 179 LYS A O 1
ATOM 1416 N N . GLU A 1 180 ? 23.196 4.480 1.207 1.00 72.94 180 GLU A N 1
ATOM 1417 C CA . GLU A 1 180 ? 23.457 5.892 1.489 1.00 72.94 180 GLU A CA 1
ATOM 1418 C C . GLU A 1 180 ? 22.339 6.811 0.987 1.00 72.94 180 GLU A C 1
ATOM 1420 O O . GLU A 1 180 ? 22.035 7.791 1.656 1.00 72.94 180 GLU A O 1
ATOM 1425 N N . TRP A 1 181 ? 21.669 6.474 -0.122 1.00 78.38 181 TRP A N 1
ATOM 1426 C CA . TRP A 1 181 ? 20.556 7.262 -0.671 1.00 78.38 181 TRP A CA 1
ATOM 1427 C C . TRP A 1 181 ? 19.460 7.551 0.373 1.00 78.38 181 TRP A C 1
ATOM 1429 O O . TRP A 1 181 ? 19.144 8.714 0.637 1.00 78.38 181 TRP A O 1
ATOM 1439 N N . TYR A 1 182 ? 18.931 6.516 1.037 1.00 76.75 182 TYR A N 1
ATOM 1440 C CA . TYR A 1 182 ? 17.882 6.695 2.049 1.00 76.75 182 TYR A CA 1
ATOM 1441 C C . TYR A 1 182 ? 18.399 7.427 3.292 1.00 76.75 182 TYR A C 1
ATOM 1443 O O . TYR A 1 182 ? 17.717 8.295 3.841 1.00 76.75 182 TYR A O 1
ATOM 1451 N N . ALA A 1 183 ? 19.608 7.086 3.740 1.00 73.25 183 ALA A N 1
ATOM 1452 C CA . ALA A 1 183 ? 20.160 7.590 4.991 1.00 73.25 183 ALA A CA 1
ATOM 1453 C C . ALA A 1 183 ? 20.670 9.036 4.903 1.00 73.25 183 ALA A C 1
ATOM 1455 O O . ALA A 1 183 ? 20.458 9.815 5.832 1.00 73.25 183 ALA A O 1
ATOM 1456 N N . GLN A 1 184 ? 21.352 9.381 3.811 1.00 78.25 184 GLN A N 1
ATOM 1457 C CA . GLN A 1 184 ? 22.100 10.630 3.659 1.00 78.25 184 GLN A CA 1
ATOM 1458 C C . GLN A 1 184 ? 21.383 11.658 2.781 1.00 78.25 184 GLN A C 1
ATOM 1460 O O . GLN A 1 184 ? 21.630 12.850 2.942 1.00 78.25 184 GLN A O 1
ATOM 1465 N N . ILE A 1 185 ? 20.502 11.231 1.868 1.00 79.88 185 ILE A N 1
ATOM 1466 C CA . ILE A 1 185 ? 19.826 12.154 0.945 1.00 79.88 185 ILE A CA 1
ATOM 1467 C C . ILE A 1 185 ? 18.347 12.277 1.286 1.00 79.88 185 ILE A C 1
ATOM 1469 O O . ILE A 1 185 ? 17.887 13.383 1.566 1.00 79.88 185 ILE A O 1
ATOM 1473 N N . LEU A 1 186 ? 17.608 11.167 1.324 1.00 81.00 186 LEU A N 1
ATOM 1474 C CA . LEU A 1 186 ? 16.163 11.224 1.541 1.00 81.00 186 LEU A CA 1
ATOM 1475 C C . LEU A 1 186 ? 15.825 11.767 2.938 1.00 81.00 186 LEU A C 1
ATOM 1477 O O . LEU A 1 186 ? 15.061 12.722 3.073 1.00 81.00 186 LEU A O 1
ATOM 1481 N N . ARG A 1 187 ? 16.451 11.217 3.985 1.00 80.50 187 ARG A N 1
ATOM 1482 C CA . ARG A 1 187 ? 16.136 11.580 5.372 1.00 80.50 187 ARG A CA 1
ATOM 1483 C C . ARG A 1 187 ? 16.357 13.064 5.707 1.00 80.50 187 ARG A C 1
ATOM 1485 O O . ARG A 1 187 ? 15.433 13.655 6.259 1.00 80.50 187 ARG A O 1
ATOM 1492 N N . PRO A 1 188 ? 17.496 13.707 5.379 1.00 82.12 188 PRO A N 1
ATOM 1493 C CA . PRO A 1 188 ? 17.661 15.139 5.653 1.00 82.12 188 PRO A CA 1
ATOM 1494 C C . PRO A 1 188 ? 16.698 16.036 4.867 1.00 82.12 188 PRO A C 1
ATOM 1496 O O . PRO A 1 188 ? 16.428 17.157 5.281 1.00 82.12 188 PRO A O 1
ATOM 1499 N N . ARG A 1 189 ? 16.183 15.570 3.721 1.00 83.62 189 ARG A N 1
ATOM 1500 C CA . ARG A 1 189 ? 15.250 16.342 2.884 1.00 83.62 189 ARG A CA 1
ATOM 1501 C C . ARG A 1 189 ? 13.806 16.263 3.363 1.00 83.62 189 ARG A C 1
ATOM 1503 O O . ARG A 1 189 ? 13.046 17.195 3.116 1.00 83.62 189 ARG A O 1
ATOM 1510 N N . PHE A 1 190 ? 13.454 15.194 4.069 1.00 83.31 190 PHE A N 1
ATOM 1511 C CA . PHE A 1 190 ? 12.115 14.949 4.596 1.00 83.31 190 PHE A CA 1
ATOM 1512 C C . PHE A 1 190 ? 12.125 14.762 6.120 1.00 83.31 190 PHE A C 1
ATOM 1514 O O . PHE A 1 190 ? 11.435 13.897 6.647 1.00 83.31 190 PHE A O 1
ATOM 1521 N N . GLU A 1 191 ? 12.891 15.587 6.844 1.00 84.25 191 GLU A N 1
ATOM 1522 C CA . GLU A 1 191 ? 13.076 15.473 8.305 1.00 84.25 191 GLU A CA 1
ATOM 1523 C C . GLU A 1 191 ? 11.775 15.551 9.124 1.00 84.25 191 GLU A C 1
ATOM 1525 O O . GLU A 1 191 ? 11.717 15.087 10.263 1.00 84.25 191 GLU A O 1
ATOM 1530 N N . TRP A 1 192 ? 10.721 16.123 8.540 1.00 79.31 192 TRP A N 1
ATOM 1531 C CA . TRP A 1 192 ? 9.394 16.201 9.141 1.00 79.31 192 TRP A CA 1
ATOM 1532 C C . TRP A 1 192 ? 8.672 14.843 9.173 1.00 79.31 192 TRP A C 1
ATOM 1534 O O . TRP A 1 192 ? 7.784 14.657 10.007 1.00 79.31 192 TRP A O 1
ATOM 1544 N N . ILE A 1 193 ? 9.065 13.885 8.323 1.00 83.00 193 ILE A N 1
ATOM 1545 C CA . ILE A 1 193 ? 8.576 12.503 8.359 1.00 83.00 193 ILE A CA 1
ATOM 1546 C C . ILE A 1 193 ? 9.337 11.768 9.463 1.00 83.00 193 ILE A C 1
ATOM 1548 O O . ILE A 1 193 ? 10.503 11.403 9.313 1.00 83.00 193 ILE A O 1
ATOM 1552 N N . LYS A 1 194 ? 8.677 11.551 10.601 1.00 81.19 194 LYS A N 1
ATOM 1553 C CA . LYS A 1 194 ? 9.316 10.981 11.800 1.00 81.19 194 LYS A CA 1
ATOM 1554 C C . LYS A 1 194 ? 9.350 9.457 11.774 1.00 81.19 194 LYS A C 1
ATOM 1556 O O . LYS A 1 194 ? 10.223 8.854 12.396 1.00 81.19 194 LYS A O 1
ATOM 1561 N N . ASP A 1 195 ? 8.394 8.839 11.084 1.00 83.62 195 ASP A N 1
ATOM 1562 C CA . ASP A 1 195 ? 8.261 7.387 11.059 1.00 83.62 195 ASP A CA 1
ATOM 1563 C C . ASP A 1 195 ? 9.147 6.765 9.989 1.00 83.62 195 ASP A C 1
ATOM 1565 O O . ASP A 1 195 ? 9.087 7.106 8.806 1.00 83.62 195 ASP A O 1
ATOM 1569 N N . ILE A 1 196 ? 9.951 5.805 10.429 1.00 80.31 196 ILE A N 1
ATOM 1570 C CA . ILE A 1 196 ? 10.849 5.042 9.580 1.00 80.31 196 ILE A CA 1
ATOM 1571 C C . ILE A 1 196 ? 10.358 3.601 9.547 1.00 80.31 196 ILE A C 1
ATOM 1573 O O . ILE A 1 196 ? 10.311 2.917 10.570 1.00 80.31 196 ILE A O 1
ATOM 1577 N N . LEU A 1 197 ? 10.027 3.136 8.351 1.00 76.31 197 LEU A N 1
ATOM 1578 C CA . LEU A 1 197 ? 9.782 1.741 8.055 1.00 76.31 197 LEU A CA 1
ATOM 1579 C C . LEU A 1 197 ? 11.096 1.112 7.587 1.00 76.31 197 LEU A C 1
ATOM 1581 O O . LEU A 1 197 ? 11.586 1.387 6.490 1.00 76.31 197 LEU A O 1
ATOM 1585 N N . LEU A 1 198 ? 11.681 0.268 8.434 1.00 67.38 198 LEU A N 1
ATOM 1586 C CA . LEU A 1 198 ? 12.777 -0.598 8.006 1.00 67.38 198 LEU A CA 1
ATOM 1587 C C . LEU A 1 198 ? 12.246 -1.537 6.921 1.00 67.38 198 LEU A C 1
ATOM 1589 O O . LEU A 1 198 ? 11.124 -2.037 7.050 1.00 67.38 198 LEU A O 1
ATOM 1593 N N . PRO A 1 199 ? 12.989 -1.741 5.826 1.00 56.00 199 PRO A N 1
ATOM 1594 C CA . PRO A 1 199 ? 12.454 -2.336 4.634 1.00 56.00 199 PRO A CA 1
ATOM 1595 C C . PRO A 1 199 ? 12.265 -3.808 4.950 1.00 56.00 199 PRO A C 1
ATOM 1597 O O . PRO A 1 199 ? 13.216 -4.567 5.141 1.00 56.00 199 PRO A O 1
ATOM 1600 N N . PHE A 1 200 ? 11.013 -4.218 4.958 1.00 58.22 200 PHE A N 1
ATOM 1601 C CA . PHE A 1 200 ? 10.691 -5.569 4.571 1.00 58.22 200 PHE A CA 1
ATOM 1602 C C . PHE A 1 200 ? 10.511 -5.510 3.062 1.00 58.22 200 PHE A C 1
ATOM 1604 O O . PHE A 1 200 ? 9.742 -4.684 2.574 1.00 58.22 200 PHE A O 1
ATOM 1611 N N . SER A 1 201 ? 11.189 -6.368 2.301 1.00 59.56 201 SER A N 1
ATOM 1612 C CA . SER A 1 201 ? 11.024 -6.446 0.838 1.00 59.56 201 SER A CA 1
ATOM 1613 C C . SER A 1 201 ? 9.631 -6.954 0.418 1.00 59.56 201 SER A C 1
ATOM 1615 O O . SER A 1 201 ? 9.448 -7.446 -0.691 1.00 59.56 201 SER A O 1
ATOM 1617 N N . ALA A 1 202 ? 8.651 -6.902 1.323 1.00 71.94 202 ALA A N 1
ATOM 1618 C CA . ALA A 1 202 ? 7.301 -7.391 1.164 1.00 71.94 202 ALA A CA 1
ATOM 1619 C C . ALA A 1 202 ? 6.306 -6.440 1.841 1.00 71.94 202 ALA A C 1
ATOM 1621 O O . ALA A 1 202 ? 6.491 -6.019 2.985 1.00 71.94 202 ALA A O 1
ATOM 1622 N N . ASN A 1 203 ? 5.194 -6.177 1.151 1.00 80.56 203 ASN A N 1
ATOM 1623 C CA . ASN A 1 203 ? 4.132 -5.288 1.630 1.00 80.56 203 ASN A CA 1
ATOM 1624 C C . ASN A 1 203 ? 3.474 -5.792 2.921 1.00 80.56 203 ASN A C 1
ATOM 1626 O O . ASN A 1 203 ? 3.061 -4.990 3.753 1.00 80.56 203 ASN A O 1
ATOM 1630 N N . LEU A 1 204 ? 3.370 -7.112 3.106 1.00 85.56 204 LEU A N 1
ATOM 1631 C CA . LEU A 1 204 ? 2.617 -7.694 4.218 1.00 85.56 204 LEU A CA 1
ATOM 1632 C C . LEU A 1 204 ? 3.238 -7.362 5.597 1.00 85.56 204 LEU A C 1
ATOM 1634 O O . LEU A 1 204 ? 2.524 -6.775 6.412 1.00 85.56 204 LEU A O 1
ATOM 1638 N N . PRO A 1 205 ? 4.535 -7.626 5.874 1.00 82.31 205 PRO A N 1
ATOM 1639 C CA . PRO A 1 205 ? 5.158 -7.195 7.130 1.00 82.31 205 PRO A CA 1
ATOM 1640 C C . PRO A 1 205 ? 5.156 -5.674 7.330 1.00 82.31 205 PRO A C 1
ATOM 1642 O O . PRO A 1 205 ? 4.938 -5.204 8.446 1.00 82.31 205 PRO A O 1
ATOM 1645 N N . ALA A 1 206 ? 5.342 -4.897 6.256 1.00 83.25 206 ALA A N 1
ATOM 1646 C CA . ALA A 1 206 ? 5.291 -3.438 6.324 1.00 83.25 206 ALA A CA 1
ATOM 1647 C C . ALA A 1 206 ? 3.916 -2.949 6.815 1.00 83.25 206 ALA A C 1
ATOM 1649 O O . ALA A 1 206 ? 3.828 -2.185 7.774 1.00 83.25 206 ALA A O 1
ATOM 1650 N N . LEU A 1 207 ? 2.830 -3.452 6.224 1.00 88.38 207 LEU A N 1
ATOM 1651 C CA . LEU A 1 207 ? 1.462 -3.113 6.619 1.00 88.38 207 LEU A CA 1
ATOM 1652 C C . LEU A 1 207 ? 1.117 -3.594 8.035 1.00 88.38 207 LEU A C 1
ATOM 1654 O O . LEU A 1 207 ? 0.409 -2.893 8.756 1.00 88.38 207 LEU A O 1
ATOM 1658 N N . MET A 1 208 ? 1.633 -4.754 8.459 1.00 88.69 208 MET A N 1
ATOM 1659 C CA . MET A 1 208 ? 1.507 -5.214 9.847 1.00 88.69 208 MET A CA 1
ATOM 1660 C C . MET A 1 208 ? 2.149 -4.226 10.822 1.00 88.69 208 MET A C 1
ATOM 1662 O O . MET A 1 208 ? 1.512 -3.838 11.803 1.00 88.69 208 MET A O 1
ATOM 1666 N N . ALA A 1 209 ? 3.384 -3.793 10.541 1.00 83.62 209 ALA A N 1
ATOM 1667 C CA . ALA A 1 209 ? 4.086 -2.820 11.368 1.00 83.62 209 ALA A CA 1
ATOM 1668 C C . ALA A 1 209 ? 3.308 -1.500 11.431 1.00 83.62 209 ALA A C 1
ATOM 1670 O O . ALA A 1 209 ? 3.051 -0.998 12.522 1.00 83.62 209 ALA A O 1
ATOM 1671 N N . ILE A 1 210 ? 2.851 -0.986 10.286 1.00 86.62 210 ILE A N 1
ATOM 1672 C CA . ILE A 1 210 ? 2.021 0.224 10.202 1.00 86.62 210 ILE 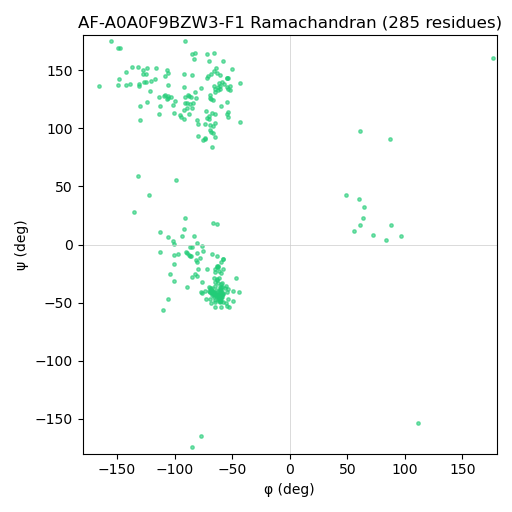A CA 1
ATOM 1673 C C . ILE A 1 210 ? 0.757 0.095 11.064 1.00 86.62 210 ILE A C 1
ATOM 1675 O O . ILE A 1 210 ? 0.481 0.968 11.888 1.00 86.62 210 ILE A O 1
ATOM 1679 N N . ALA A 1 211 ? 0.004 -1.000 10.926 1.00 89.19 211 ALA A N 1
ATOM 1680 C CA . ALA A 1 211 ? -1.210 -1.226 11.707 1.00 89.19 211 ALA A CA 1
ATOM 1681 C C . ALA A 1 211 ? -0.916 -1.267 13.216 1.00 89.19 211 ALA A C 1
ATOM 1683 O O . ALA A 1 211 ? -1.627 -0.648 14.011 1.00 89.19 211 ALA A O 1
ATOM 1684 N N . GLN A 1 212 ? 0.165 -1.938 13.617 1.00 86.94 212 GLN A N 1
ATOM 1685 C CA . GLN A 1 212 ? 0.592 -1.984 15.011 1.00 86.94 212 GLN A CA 1
ATOM 1686 C C . GLN A 1 212 ? 1.002 -0.598 15.530 1.00 86.94 212 GLN A C 1
ATOM 1688 O O . GLN A 1 212 ? 0.581 -0.212 16.622 1.00 86.94 212 GLN A O 1
ATOM 1693 N N . TYR A 1 213 ? 1.758 0.178 14.745 1.00 84.25 213 TYR A N 1
ATOM 1694 C CA . TYR A 1 213 ? 2.134 1.558 15.076 1.00 84.25 213 TYR A CA 1
ATOM 1695 C C . TYR A 1 213 ? 0.911 2.456 15.260 1.00 84.25 213 TYR A C 1
ATOM 1697 O O . TYR A 1 213 ? 0.892 3.292 16.159 1.00 84.25 213 TYR A O 1
ATOM 1705 N N . MET A 1 214 ? -0.142 2.240 14.473 1.00 87.31 214 MET A N 1
ATOM 1706 C CA . MET A 1 214 ? -1.415 2.949 14.605 1.00 87.31 214 MET A CA 1
ATOM 1707 C C . MET A 1 214 ? -2.272 2.466 15.789 1.00 87.31 214 MET A C 1
ATOM 1709 O O . MET A 1 214 ? -3.342 3.025 16.027 1.00 87.31 214 MET A O 1
ATOM 1713 N N . GLY A 1 215 ? -1.827 1.467 16.558 1.00 88.56 215 GLY A N 1
ATOM 1714 C CA . GLY A 1 215 ? -2.507 0.976 17.760 1.00 88.56 215 GLY A CA 1
ATOM 1715 C C . GLY A 1 215 ? -3.545 -0.123 17.514 1.00 88.56 215 GLY A C 1
ATOM 1716 O O . GLY A 1 215 ? -4.380 -0.371 18.386 1.00 88.56 215 GLY A O 1
ATOM 1717 N N . TYR A 1 216 ? -3.535 -0.783 16.352 1.00 89.81 216 TYR A N 1
ATOM 1718 C CA . TYR A 1 216 ? -4.425 -1.917 16.098 1.00 89.81 216 TYR A CA 1
ATOM 1719 C C . TYR A 1 216 ? -3.930 -3.190 16.799 1.00 89.81 216 TYR A C 1
ATOM 1721 O O . TYR A 1 216 ? -2.748 -3.525 16.761 1.00 89.81 216 TYR A O 1
ATOM 1729 N N . SER A 1 217 ? -4.856 -3.904 17.441 1.00 90.44 217 SER A N 1
ATOM 1730 C CA . SER A 1 217 ? -4.648 -5.202 18.083 1.00 90.44 217 SER A CA 1
ATOM 1731 C C . SER A 1 217 ? -6.007 -5.862 18.392 1.00 90.44 217 SER A C 1
ATOM 1733 O O . SER A 1 217 ? -6.908 -5.165 18.872 1.00 90.44 217 SER A O 1
ATOM 1735 N N . PRO A 1 218 ? -6.195 -7.175 18.145 1.00 94.69 218 PRO A N 1
ATOM 1736 C CA . PRO A 1 218 ? -5.254 -8.098 17.496 1.00 94.69 218 PRO A CA 1
ATOM 1737 C C . PRO A 1 218 ? -5.107 -7.840 15.984 1.00 94.69 218 PRO A C 1
ATOM 1739 O O . PRO A 1 218 ? -5.947 -7.182 15.372 1.00 94.69 218 PRO A O 1
ATOM 1742 N N . ILE A 1 219 ? -4.048 -8.383 15.376 1.00 90.31 219 ILE A N 1
ATOM 1743 C CA . ILE A 1 219 ? -3.823 -8.350 13.923 1.00 90.31 219 ILE A CA 1
ATOM 1744 C C . ILE A 1 219 ? -4.090 -9.742 13.342 1.00 90.31 219 ILE A C 1
ATOM 1746 O O . ILE A 1 219 ? -3.491 -10.724 13.773 1.00 90.31 219 ILE A O 1
ATOM 1750 N N . TYR A 1 220 ? -4.969 -9.810 12.347 1.00 92.62 220 TYR A N 1
ATOM 1751 C CA . TYR A 1 220 ? -5.272 -10.997 11.553 1.00 92.62 220 TYR A CA 1
ATOM 1752 C C . TYR A 1 220 ? -4.674 -10.857 10.153 1.00 92.62 220 TYR A C 1
ATOM 1754 O O . TYR A 1 220 ? -4.574 -9.750 9.624 1.00 92.62 220 TYR A O 1
ATOM 1762 N N . LEU A 1 221 ? -4.317 -11.980 9.534 1.00 92.81 221 LEU A N 1
ATOM 1763 C CA . LEU A 1 221 ? -3.738 -12.018 8.192 1.00 92.81 221 LEU A CA 1
ATOM 1764 C C . LEU A 1 221 ? -4.627 -12.843 7.261 1.00 92.81 221 LEU A C 1
ATOM 1766 O O . LEU A 1 221 ? -5.136 -13.890 7.653 1.00 92.81 221 LEU A O 1
ATOM 1770 N N . THR A 1 222 ? -4.775 -12.384 6.023 1.00 93.75 222 THR A N 1
ATOM 1771 C CA . THR A 1 222 ? -5.380 -13.140 4.918 1.00 93.75 222 THR A CA 1
ATOM 1772 C C . THR A 1 222 ? -4.542 -12.947 3.661 1.00 93.75 222 THR A C 1
ATOM 1774 O O . THR A 1 222 ? -3.860 -11.933 3.542 1.00 93.75 222 THR A O 1
ATOM 1777 N N . GLY A 1 223 ? -4.545 -13.902 2.727 1.00 91.44 223 GLY A N 1
ATOM 1778 C CA . GLY A 1 223 ? -3.665 -13.848 1.553 1.00 91.44 223 GLY A CA 1
ATOM 1779 C C . GLY A 1 223 ? -2.178 -13.911 1.915 1.00 91.44 223 GLY A C 1
ATOM 1780 O O . GLY A 1 223 ? -1.317 -13.451 1.166 1.00 91.44 223 GLY A O 1
ATOM 1781 N N . ALA A 1 224 ? -1.867 -14.455 3.090 1.00 89.44 224 ALA A N 1
ATOM 1782 C CA . ALA A 1 224 ? -0.519 -14.698 3.583 1.00 89.44 224 ALA A CA 1
ATOM 1783 C C . ALA A 1 224 ? -0.152 -16.171 3.345 1.00 89.44 224 ALA A C 1
ATOM 1785 O O . ALA A 1 224 ? 0.157 -16.905 4.274 1.00 89.44 224 ALA A O 1
ATOM 1786 N N . ASP A 1 225 ? -0.256 -16.621 2.092 1.00 82.25 225 ASP A N 1
ATOM 1787 C CA . ASP A 1 225 ? -0.073 -18.038 1.730 1.00 82.25 225 ASP A CA 1
ATOM 1788 C C . ASP A 1 225 ? 1.393 -18.398 1.440 1.00 82.25 225 ASP A C 1
ATOM 1790 O O . ASP A 1 225 ? 1.747 -19.568 1.294 1.00 82.25 225 ASP A O 1
ATOM 1794 N N . PHE A 1 226 ? 2.255 -17.374 1.375 1.00 70.56 226 PHE A N 1
ATOM 1795 C CA . PHE A 1 226 ? 3.717 -17.452 1.261 1.00 70.56 226 PHE A CA 1
ATOM 1796 C C . PHE A 1 226 ? 4.262 -18.262 0.072 1.00 70.56 226 PHE A C 1
ATOM 1798 O O . PHE A 1 226 ? 5.459 -18.536 0.035 1.00 70.56 226 PHE A O 1
ATOM 1805 N N . SER A 1 227 ? 3.418 -18.635 -0.897 1.00 63.25 227 SER A N 1
ATOM 1806 C CA . SER A 1 227 ? 3.777 -19.224 -2.196 1.00 63.25 227 SER A CA 1
ATOM 1807 C C . SER A 1 227 ? 2.520 -19.594 -2.999 1.00 63.25 227 SER A C 1
ATOM 1809 O O . SER A 1 227 ? 1.443 -19.730 -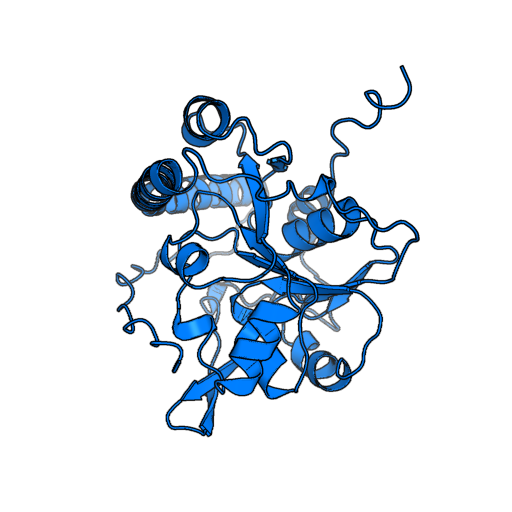2.422 1.00 63.25 227 SER A O 1
ATOM 1811 N N . GLY A 1 228 ? 2.652 -19.764 -4.320 1.00 68.38 228 GLY A N 1
ATOM 1812 C CA . GLY A 1 228 ? 1.564 -20.218 -5.197 1.00 68.38 228 GLY A CA 1
ATOM 1813 C C . GLY A 1 228 ? 1.052 -19.153 -6.171 1.00 68.38 228 GLY A C 1
ATOM 1814 O O . GLY A 1 228 ? 1.803 -18.272 -6.593 1.00 68.38 228 GLY A O 1
ATOM 1815 N N . SER A 1 229 ? -0.215 -19.281 -6.577 1.00 77.19 229 SER A N 1
ATOM 1816 C CA . SER A 1 229 ? -0.923 -18.264 -7.361 1.00 77.19 229 SER A CA 1
ATOM 1817 C C . SER A 1 229 ? -1.107 -16.983 -6.545 1.00 77.19 229 SER A C 1
ATOM 1819 O O . SER A 1 229 ? -0.936 -16.976 -5.328 1.00 77.19 229 SER A O 1
ATOM 1821 N N . ARG A 1 230 ? -1.446 -15.879 -7.212 1.00 85.31 230 ARG A N 1
ATOM 1822 C CA . ARG A 1 230 ? -1.985 -14.707 -6.516 1.00 85.31 230 ARG A CA 1
ATOM 1823 C C . ARG A 1 230 ? -3.492 -14.878 -6.328 1.00 85.31 230 ARG A C 1
ATOM 1825 O O . ARG A 1 230 ? -4.092 -15.732 -6.978 1.00 85.31 230 ARG A O 1
ATOM 1832 N N . TYR A 1 231 ? -4.069 -14.079 -5.439 1.00 90.44 231 TYR A N 1
ATOM 1833 C CA . TYR A 1 231 ? -5.519 -13.909 -5.348 1.00 90.44 231 TYR A CA 1
ATOM 1834 C C . TYR A 1 231 ? -6.112 -13.405 -6.673 1.00 90.44 231 TYR A C 1
ATOM 1836 O O . TYR A 1 231 ? -5.400 -12.793 -7.483 1.00 90.44 231 TYR A O 1
ATOM 1844 N N . THR A 1 232 ? -7.406 -13.639 -6.881 1.00 92.19 232 THR A N 1
ATOM 1845 C CA . THR A 1 232 ? -8.133 -13.144 -8.050 1.00 92.19 232 THR A CA 1
ATOM 1846 C C . THR A 1 232 ? -8.234 -11.622 -7.995 1.00 92.19 232 THR A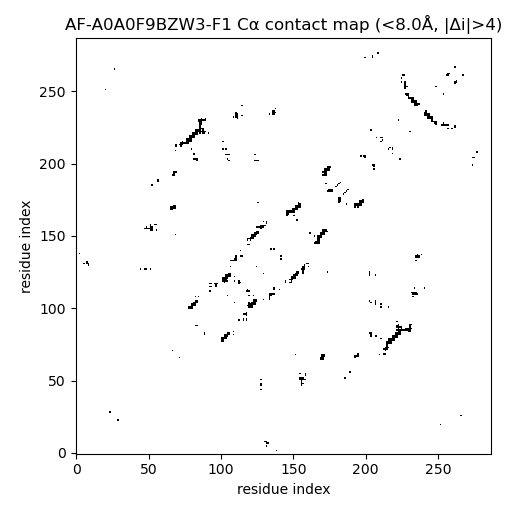 C 1
ATOM 1848 O O . THR A 1 232 ? -8.921 -11.053 -7.143 1.00 92.19 232 THR A O 1
ATOM 1851 N N . GLN A 1 233 ? -7.561 -10.948 -8.930 1.00 92.44 233 GLN A N 1
ATOM 1852 C CA . GLN A 1 233 ? -7.651 -9.499 -9.056 1.00 92.44 233 GLN A CA 1
ATOM 1853 C C . GLN A 1 233 ? -8.858 -9.119 -9.904 1.00 92.44 233 GLN A C 1
ATOM 1855 O O . GLN A 1 233 ? -9.194 -9.797 -10.869 1.00 92.44 233 GLN A O 1
ATOM 1860 N N . TRP A 1 234 ? -9.477 -7.995 -9.573 1.00 94.44 234 TRP A N 1
ATOM 1861 C CA . TRP A 1 234 ? -10.529 -7.386 -10.378 1.00 94.44 234 TRP A CA 1
ATOM 1862 C C . TRP A 1 234 ? -10.077 -6.023 -10.868 1.00 94.44 234 TRP A C 1
ATOM 1864 O O . TRP A 1 234 ? -9.408 -5.292 -10.139 1.00 94.44 234 TRP A O 1
ATOM 1874 N N . ARG A 1 235 ? -10.445 -5.668 -12.092 1.00 92.31 235 ARG A N 1
ATOM 1875 C CA . ARG A 1 235 ? -10.241 -4.336 -12.668 1.00 92.31 235 ARG A CA 1
ATOM 1876 C C . ARG A 1 235 ? -11.583 -3.805 -13.145 1.00 92.31 235 ARG A C 1
ATOM 1878 O O . ARG A 1 235 ? -12.434 -4.588 -13.552 1.00 92.31 235 ARG A O 1
ATOM 1885 N N . TYR A 1 236 ? -11.784 -2.496 -13.054 1.00 93.69 236 TYR A N 1
ATOM 1886 C CA . TYR A 1 236 ? -12.969 -1.856 -13.612 1.00 93.69 236 TYR A CA 1
ATOM 1887 C C . TYR A 1 236 ? -12.606 -1.190 -14.934 1.00 93.69 236 TYR A C 1
ATOM 1889 O O . TYR A 1 236 ? -11.725 -0.329 -14.979 1.00 93.69 236 TYR A O 1
ATOM 1897 N N . HIS A 1 237 ? -13.262 -1.606 -16.006 1.00 92.31 237 HIS A N 1
ATOM 1898 C CA . HIS A 1 237 ? -12.978 -1.170 -17.363 1.00 92.31 237 HIS A CA 1
ATOM 1899 C C . HIS A 1 237 ? -14.272 -1.195 -18.181 1.00 92.31 237 HIS A C 1
ATOM 1901 O O . HIS A 1 237 ? -15.069 -2.113 -18.034 1.00 92.31 237 HIS A O 1
ATOM 1907 N N . ASN A 1 238 ? -14.508 -0.166 -19.005 1.00 91.94 238 ASN A N 1
ATOM 1908 C CA . ASN A 1 238 ? -15.735 -0.018 -19.807 1.00 91.94 238 ASN A CA 1
ATOM 1909 C C . ASN A 1 238 ? -17.038 -0.221 -19.015 1.00 91.94 238 ASN A C 1
ATOM 1911 O O . ASN A 1 238 ? -17.963 -0.881 -19.474 1.00 91.94 238 ASN A O 1
ATOM 1915 N N . ASP A 1 239 ? -17.083 0.345 -17.811 1.00 93.06 239 ASP A N 1
ATOM 1916 C CA . ASP A 1 239 ? -18.191 0.213 -16.864 1.00 93.06 239 ASP A CA 1
ATOM 1917 C C . ASP A 1 239 ? -18.509 -1.213 -16.384 1.00 93.06 239 ASP A C 1
ATOM 1919 O O . ASP A 1 239 ? -19.545 -1.474 -15.769 1.00 93.06 239 ASP A O 1
ATOM 1923 N N . GLU A 1 240 ? -17.573 -2.136 -16.586 1.00 95.38 240 GLU A N 1
ATOM 1924 C CA . GLU A 1 240 ? -17.686 -3.524 -16.174 1.00 95.38 240 GLU A CA 1
ATOM 1925 C C . GLU A 1 240 ? -16.515 -3.936 -15.280 1.00 95.38 240 GLU A C 1
ATOM 1927 O O . GLU A 1 240 ? -15.408 -3.398 -15.319 1.00 95.38 240 GLU A O 1
ATOM 1932 N N . TRP A 1 241 ? -16.784 -4.908 -14.410 1.00 95.75 241 TRP A N 1
ATOM 1933 C CA . TRP A 1 241 ? -15.753 -5.532 -13.594 1.00 95.75 241 TRP A CA 1
ATOM 1934 C C . TRP A 1 241 ? -15.206 -6.750 -14.321 1.00 95.75 241 TRP A C 1
ATOM 1936 O O . TRP A 1 241 ? -15.915 -7.744 -14.473 1.00 95.75 241 TRP A O 1
ATOM 1946 N N . GLU A 1 242 ? -13.934 -6.696 -14.680 1.00 94.94 242 GLU A N 1
ATOM 1947 C CA . GLU A 1 242 ? -13.227 -7.764 -15.369 1.00 94.94 242 GLU A CA 1
ATOM 1948 C C . GLU A 1 242 ? -12.282 -8.481 -14.400 1.00 94.94 242 GLU A C 1
ATOM 1950 O O . GLU A 1 242 ? -11.586 -7.856 -13.587 1.00 94.94 242 GLU A O 1
ATOM 1955 N N . GLU A 1 243 ? -12.253 -9.810 -14.476 1.00 93.06 243 GLU A N 1
ATOM 1956 C CA . GLU A 1 243 ? -11.242 -10.596 -13.779 1.00 93.06 243 GLU A CA 1
ATOM 1957 C C . GLU A 1 243 ? -9.881 -10.360 -14.441 1.00 93.06 243 GLU A C 1
ATOM 1959 O O . GLU A 1 243 ? -9.702 -10.539 -15.644 1.00 93.06 243 GLU A O 1
ATOM 1964 N N . SER A 1 244 ? -8.901 -9.968 -13.636 1.00 83.81 244 SER A N 1
ATOM 1965 C CA . SER A 1 244 ? -7.518 -9.802 -14.050 1.00 83.81 244 SER A CA 1
ATOM 1966 C C . SER A 1 244 ? -6.695 -10.911 -13.420 1.00 83.81 244 SER A C 1
ATOM 1968 O O . SER A 1 244 ? -6.672 -11.082 -12.199 1.00 83.81 244 SER A O 1
ATOM 1970 N N . ILE A 1 245 ? -5.930 -11.628 -14.241 1.00 67.12 245 ILE A N 1
ATOM 1971 C CA . ILE A 1 245 ? -4.902 -12.523 -13.717 1.00 67.12 245 ILE A CA 1
ATOM 1972 C C . ILE A 1 245 ? -3.823 -11.621 -13.121 1.00 67.12 245 ILE A C 1
ATOM 1974 O O . ILE A 1 245 ? -3.045 -11.001 -13.848 1.00 67.12 245 ILE A O 1
ATOM 1978 N N . GLY A 1 246 ? -3.804 -11.498 -11.792 1.00 62.66 246 GLY A N 1
ATOM 1979 C CA . GLY A 1 246 ? -2.722 -10.803 -11.109 1.00 62.66 246 GLY A CA 1
ATOM 1980 C C . GLY A 1 246 ? -1.403 -11.410 -11.558 1.00 62.66 246 GLY A C 1
ATOM 1981 O O . GLY A 1 246 ? -1.309 -12.634 -11.633 1.00 62.66 246 GLY A O 1
ATOM 1982 N N . SER A 1 247 ? -0.420 -10.569 -11.896 1.00 56.31 247 SER A N 1
ATOM 1983 C CA . SER A 1 247 ? 0.864 -11.003 -12.455 1.00 56.31 247 SER A CA 1
ATOM 1984 C C . SER A 1 247 ? 1.383 -12.217 -11.691 1.00 56.31 247 SER A C 1
ATOM 1986 O O . SER A 1 247 ? 1.776 -12.109 -10.526 1.00 56.31 247 SER A O 1
ATOM 1988 N N . LEU A 1 248 ? 1.281 -13.394 -12.320 1.00 46.53 248 LEU A N 1
ATOM 1989 C CA . LEU A 1 248 ? 1.712 -14.633 -11.698 1.00 46.53 248 LEU A CA 1
ATOM 1990 C C . LEU A 1 248 ? 3.205 -14.470 -11.416 1.00 46.53 248 LEU A C 1
ATOM 1992 O O . LEU A 1 248 ? 3.935 -14.013 -12.304 1.00 46.53 248 LEU A O 1
ATOM 1996 N N . PRO A 1 249 ? 3.692 -14.826 -10.215 1.00 46.41 249 PRO A N 1
ATOM 1997 C CA . PRO A 1 249 ? 5.123 -15.004 -10.076 1.00 46.41 249 PRO A CA 1
ATOM 1998 C C . PRO A 1 249 ? 5.565 -16.016 -11.152 1.00 46.41 249 PRO A C 1
ATOM 2000 O O . PRO A 1 249 ? 4.796 -16.942 -11.450 1.00 46.41 249 PRO A O 1
ATOM 2003 N N . PRO A 1 250 ? 6.759 -15.847 -11.755 1.00 42.62 250 PRO A N 1
ATOM 2004 C CA . PRO A 1 250 ? 7.308 -16.825 -12.690 1.00 42.62 250 PRO A CA 1
ATOM 2005 C C . PRO A 1 250 ? 7.104 -18.243 -12.141 1.00 42.62 250 PRO A C 1
ATOM 2007 O O . PRO A 1 250 ? 7.263 -18.442 -10.933 1.00 42.62 250 PRO A O 1
ATOM 2010 N N . GLU A 1 251 ? 6.741 -19.215 -12.990 1.00 41.62 251 GLU A N 1
ATOM 2011 C CA . GLU A 1 251 ? 6.390 -20.594 -12.577 1.00 41.62 251 GLU A CA 1
ATOM 2012 C C . GLU A 1 251 ? 7.392 -21.207 -11.577 1.00 41.62 251 GLU A C 1
ATOM 2014 O O . GLU A 1 251 ? 7.018 -21.971 -10.689 1.00 41.62 251 GLU A O 1
ATOM 2019 N N . ASN A 1 252 ? 8.643 -20.765 -11.661 1.00 39.62 252 ASN A N 1
ATOM 2020 C CA . ASN A 1 252 ? 9.807 -21.104 -10.851 1.00 39.62 252 ASN A CA 1
ATOM 2021 C C . ASN A 1 252 ? 9.678 -20.790 -9.343 1.00 39.62 252 ASN A C 1
ATOM 2023 O O . ASN A 1 252 ? 10.488 -21.275 -8.557 1.00 39.62 252 ASN A O 1
ATOM 2027 N N . HIS A 1 253 ? 8.699 -19.981 -8.921 1.00 38.81 253 HIS A N 1
ATOM 2028 C CA . HIS A 1 253 ? 8.486 -19.595 -7.516 1.00 38.81 253 HIS A CA 1
ATOM 2029 C C . HIS A 1 253 ? 7.284 -20.287 -6.855 1.00 38.81 253 HIS A C 1
ATOM 2031 O O . HIS A 1 253 ? 6.927 -19.972 -5.716 1.00 38.81 253 HIS A O 1
ATOM 2037 N N . ARG A 1 254 ? 6.644 -21.243 -7.541 1.00 40.00 254 ARG A N 1
ATOM 2038 C CA . ARG A 1 254 ? 5.537 -22.022 -6.976 1.00 40.00 254 ARG A CA 1
ATOM 2039 C C . ARG A 1 254 ? 6.069 -23.059 -5.986 1.00 40.00 254 ARG A C 1
ATOM 2041 O O . ARG A 1 254 ? 6.351 -24.196 -6.346 1.00 40.00 254 ARG A O 1
ATOM 2048 N N . VAL A 1 255 ? 6.179 -22.678 -4.718 1.00 41.62 255 VAL A N 1
ATOM 2049 C CA . VAL A 1 255 ? 6.231 -23.655 -3.624 1.00 41.62 255 VAL A CA 1
ATOM 2050 C C . VAL A 1 255 ? 4.785 -24.064 -3.328 1.00 41.62 255 VAL A C 1
ATOM 2052 O O . VAL A 1 255 ? 3.913 -23.219 -3.170 1.00 41.62 255 VAL A O 1
ATOM 2055 N N . ALA A 1 256 ? 4.484 -25.358 -3.335 1.00 37.25 256 ALA A N 1
ATOM 2056 C CA . ALA A 1 256 ? 3.170 -25.840 -2.925 1.00 37.25 256 ALA A CA 1
ATOM 2057 C C . ALA A 1 256 ? 3.165 -25.983 -1.397 1.00 37.25 256 ALA A C 1
ATOM 2059 O O . ALA A 1 256 ? 3.982 -26.721 -0.842 1.00 37.25 256 ALA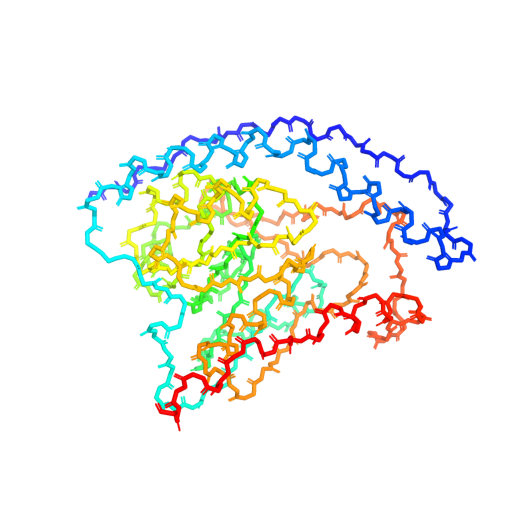 A O 1
ATOM 2060 N N . THR A 1 257 ? 2.262 -25.288 -0.705 1.00 39.56 257 THR A N 1
ATOM 2061 C CA . THR A 1 257 ? 2.032 -25.519 0.726 1.00 39.56 257 THR A CA 1
ATOM 2062 C C . THR A 1 257 ? 0.988 -26.616 0.900 1.00 39.56 257 THR A C 1
ATOM 2064 O O . THR A 1 257 ? -0.096 -26.570 0.320 1.00 39.56 257 THR A O 1
ATOM 2067 N N . HIS A 1 258 ? 1.290 -27.627 1.713 1.00 35.25 258 HIS A N 1
ATOM 2068 C CA . HIS A 1 258 ? 0.291 -28.622 2.101 1.00 35.25 258 HIS A CA 1
ATOM 2069 C C . HIS A 1 258 ? -0.554 -28.003 3.226 1.00 35.25 258 HIS A C 1
ATOM 2071 O O . HIS A 1 258 ? -0.063 -27.823 4.341 1.00 35.25 258 HIS A O 1
ATOM 2077 N N . HIS A 1 259 ? -1.806 -27.631 2.937 1.00 37.22 259 HIS A N 1
ATOM 2078 C CA . HIS A 1 259 ? -2.732 -26.988 3.890 1.00 37.22 259 HIS A CA 1
ATOM 2079 C C . HIS A 1 259 ? -2.256 -25.635 4.460 1.00 37.22 259 HIS A C 1
ATOM 2081 O O . HIS A 1 259 ? -2.413 -25.383 5.654 1.00 37.22 259 HIS A O 1
ATOM 2087 N N . GLY A 1 260 ? -1.629 -24.773 3.651 1.00 40.59 260 GLY A N 1
ATOM 2088 C CA . GLY A 1 260 ? -1.152 -23.463 4.125 1.00 40.59 260 GLY A CA 1
ATOM 2089 C C . GLY A 1 260 ? 0.077 -23.529 5.043 1.00 40.59 260 GLY A C 1
ATOM 2090 O O . GLY A 1 260 ? 0.481 -22.518 5.610 1.00 40.59 260 GLY A O 1
ATOM 2091 N N . LYS A 1 261 ? 0.708 -24.704 5.193 1.00 40.41 261 LYS A N 1
ATOM 2092 C CA . LYS A 1 261 ? 2.002 -24.839 5.873 1.00 40.41 261 LYS A CA 1
ATOM 2093 C C . LYS A 1 261 ? 3.140 -24.655 4.876 1.00 40.41 261 LYS A C 1
ATOM 2095 O O . LYS A 1 261 ? 3.306 -25.461 3.959 1.00 40.41 261 LYS A O 1
ATOM 2100 N N . VAL A 1 262 ? 3.946 -23.616 5.088 1.00 44.78 262 VAL A N 1
ATOM 2101 C CA . VAL A 1 262 ? 5.230 -23.427 4.405 1.00 44.78 262 VAL A CA 1
ATOM 2102 C C . VAL A 1 262 ? 6.162 -24.561 4.829 1.00 44.78 262 VAL A C 1
ATOM 2104 O O . VAL A 1 262 ? 6.646 -24.594 5.956 1.00 44.78 262 VAL A O 1
ATOM 2107 N N . SER A 1 263 ? 6.373 -25.528 3.940 1.00 40.44 263 SER A N 1
ATOM 2108 C CA . SER A 1 263 ? 7.170 -26.735 4.195 1.00 40.44 263 SER A CA 1
ATOM 2109 C C . SER A 1 263 ? 8.670 -26.539 3.973 1.00 40.44 263 SER A C 1
ATOM 2111 O O . SER A 1 263 ? 9.436 -27.464 4.218 1.00 40.44 263 SER A O 1
ATOM 2113 N N . SER A 1 264 ? 9.100 -25.351 3.533 1.00 45.19 264 SER A N 1
ATOM 2114 C CA . SER A 1 264 ? 10.514 -24.991 3.409 1.00 45.19 264 SER A CA 1
ATOM 2115 C C . SER A 1 264 ? 10.985 -24.266 4.677 1.00 45.19 264 SER A C 1
ATOM 2117 O O . SER A 1 264 ? 10.594 -23.112 4.893 1.00 45.19 264 SER A O 1
ATOM 2119 N N . PRO A 1 265 ? 11.840 -24.896 5.509 1.00 41.47 265 PRO A N 1
ATOM 2120 C CA . PRO A 1 265 ? 12.425 -24.257 6.688 1.00 41.47 265 PRO A CA 1
ATOM 2121 C C . PRO A 1 265 ? 13.159 -22.955 6.346 1.00 41.47 265 PRO A C 1
ATOM 2123 O O . PRO A 1 265 ? 13.053 -21.987 7.093 1.00 41.47 265 PRO A O 1
ATOM 2126 N N . ASN A 1 266 ? 13.814 -22.897 5.182 1.00 40.09 266 ASN A N 1
ATOM 2127 C CA . ASN A 1 266 ? 14.596 -21.741 4.730 1.00 40.09 266 ASN A CA 1
ATOM 2128 C C . ASN A 1 266 ? 13.711 -20.528 4.423 1.00 40.09 266 ASN A C 1
ATOM 2130 O O . ASN A 1 266 ? 14.076 -19.393 4.729 1.00 40.09 266 ASN A O 1
ATOM 2134 N N . LEU A 1 267 ? 12.520 -20.763 3.860 1.00 47.47 267 LEU A N 1
ATOM 2135 C CA . LEU A 1 267 ? 11.557 -19.698 3.604 1.00 47.47 267 LEU A CA 1
ATOM 2136 C C . LEU A 1 267 ? 10.994 -19.180 4.936 1.00 47.47 267 LEU A C 1
ATOM 2138 O O . LEU A 1 267 ? 11.014 -17.980 5.188 1.00 47.47 267 LEU A O 1
ATOM 2142 N N . MET A 1 268 ? 10.583 -20.079 5.840 1.00 42.72 268 MET A N 1
ATOM 2143 C CA . MET A 1 268 ? 10.123 -19.682 7.177 1.00 42.72 268 MET A CA 1
ATOM 2144 C C . MET A 1 268 ? 11.184 -18.912 7.972 1.00 42.72 268 MET A C 1
ATOM 2146 O O . MET A 1 268 ? 10.818 -18.025 8.734 1.00 42.72 268 MET A O 1
ATOM 2150 N N . TRP A 1 269 ? 12.475 -19.204 7.799 1.00 40.56 269 TRP A N 1
ATOM 2151 C CA . TRP A 1 269 ? 13.559 -18.497 8.488 1.00 40.56 269 TRP A CA 1
ATOM 2152 C C . TRP A 1 269 ? 13.781 -17.078 7.952 1.00 40.56 269 TRP A C 1
ATOM 2154 O O . TRP A 1 269 ? 13.816 -16.132 8.740 1.00 40.56 269 TRP A O 1
ATOM 2164 N N . ALA A 1 270 ? 13.839 -16.907 6.625 1.00 44.34 270 ALA A N 1
ATOM 2165 C CA . ALA A 1 270 ? 13.913 -15.587 5.992 1.00 44.34 270 ALA A CA 1
ATOM 2166 C C . ALA A 1 270 ? 12.714 -14.709 6.394 1.00 44.34 270 ALA A C 1
ATOM 2168 O O . ALA A 1 270 ? 12.877 -13.551 6.778 1.00 44.34 270 ALA A O 1
ATOM 2169 N N . TRP A 1 271 ? 11.512 -15.292 6.415 1.00 50.72 271 TRP A N 1
ATOM 2170 C CA . TRP A 1 271 ? 10.292 -14.580 6.791 1.00 50.72 271 TRP A CA 1
ATOM 2171 C C . TRP A 1 271 ? 10.152 -14.357 8.300 1.00 50.72 271 TRP A C 1
ATOM 2173 O O . TRP A 1 271 ? 9.642 -13.319 8.702 1.00 50.72 271 TRP A O 1
ATOM 2183 N N . ARG A 1 272 ? 10.643 -15.261 9.160 1.00 41.28 272 ARG A N 1
ATOM 2184 C CA . ARG A 1 272 ? 10.703 -15.035 10.616 1.00 41.28 272 ARG A CA 1
ATOM 2185 C C . ARG A 1 272 ? 11.633 -13.871 10.949 1.00 41.28 272 ARG A C 1
ATOM 2187 O O . ARG A 1 272 ? 11.275 -13.061 11.795 1.00 41.28 272 ARG A O 1
ATOM 2194 N N . GLY A 1 273 ? 12.759 -13.743 10.241 1.00 42.47 273 GLY A N 1
ATOM 2195 C CA . GLY A 1 273 ? 13.616 -12.556 10.300 1.00 42.47 273 GLY A CA 1
ATOM 2196 C C . GLY A 1 273 ? 12.891 -11.280 9.851 1.00 42.47 273 GLY A C 1
ATOM 2197 O O . GLY A 1 273 ? 13.021 -10.247 10.500 1.00 42.47 273 GLY A O 1
ATOM 2198 N N . MET A 1 274 ? 12.053 -11.369 8.810 1.00 43.66 274 MET A N 1
ATOM 2199 C CA . MET A 1 274 ? 11.208 -10.263 8.325 1.00 43.66 274 MET A CA 1
ATOM 2200 C C . MET A 1 274 ? 9.945 -9.988 9.161 1.00 43.66 274 MET A C 1
ATOM 2202 O O . MET A 1 274 ? 9.279 -8.984 8.955 1.00 43.66 274 MET A O 1
ATOM 2206 N N . MET A 1 275 ? 9.562 -10.861 10.089 1.00 41.88 275 MET A N 1
ATOM 2207 C CA . MET A 1 275 ? 8.427 -10.629 10.995 1.00 41.88 275 MET A CA 1
ATOM 2208 C C . MET A 1 275 ? 8.877 -10.173 12.389 1.00 41.88 275 MET A C 1
ATOM 2210 O O . MET A 1 275 ? 8.042 -9.898 13.251 1.00 41.88 275 MET A O 1
ATOM 2214 N N . CYS A 1 276 ? 10.186 -10.037 12.615 1.00 34.12 276 CYS A N 1
ATOM 2215 C CA . CYS A 1 276 ? 10.726 -9.367 13.790 1.00 34.12 276 CYS A CA 1
ATOM 2216 C C . CYS A 1 276 ? 10.534 -7.850 13.648 1.00 34.12 276 CYS A C 1
ATOM 2218 O O . CYS A 1 276 ? 11.382 -7.145 13.106 1.00 34.12 276 CYS A O 1
ATOM 2220 N N . VAL A 1 277 ? 9.415 -7.333 14.159 1.00 36.81 277 VAL A N 1
ATOM 2221 C CA . VAL A 1 277 ? 9.234 -5.892 14.367 1.00 36.81 277 VAL A CA 1
ATOM 2222 C C . VAL A 1 277 ? 10.212 -5.449 15.457 1.00 36.81 277 VAL A C 1
ATOM 2224 O O . VAL A 1 277 ? 9.986 -5.677 16.646 1.00 36.81 277 VAL A O 1
ATOM 2227 N N . ALA A 1 278 ? 11.319 -4.820 15.066 1.00 33.03 278 ALA A N 1
ATOM 2228 C CA . ALA A 1 278 ? 12.169 -4.117 16.013 1.00 33.03 278 ALA A CA 1
ATOM 2229 C C . ALA A 1 278 ? 11.441 -2.840 16.450 1.00 33.03 278 ALA A C 1
ATOM 2231 O O . ALA A 1 278 ? 11.302 -1.887 15.687 1.00 33.03 278 ALA A O 1
ATOM 2232 N N . ARG A 1 279 ? 10.969 -2.820 17.699 1.00 34.50 279 ARG A N 1
ATOM 2233 C CA . ARG A 1 279 ? 10.502 -1.606 18.372 1.00 34.50 279 ARG A CA 1
ATOM 2234 C C . ARG A 1 279 ? 11.710 -0.693 18.595 1.00 34.50 279 ARG A C 1
ATOM 2236 O O . ARG A 1 279 ? 12.309 -0.725 19.666 1.00 34.50 279 ARG A O 1
ATOM 2243 N N . ILE A 1 280 ? 12.094 0.109 17.601 1.00 35.25 280 ILE A N 1
ATOM 2244 C CA . ILE A 1 280 ? 13.098 1.154 17.819 1.00 35.25 280 ILE A CA 1
ATOM 2245 C C . ILE A 1 280 ? 12.395 2.335 18.493 1.00 35.25 280 ILE A C 1
ATOM 2247 O O . ILE A 1 280 ? 11.812 3.209 17.862 1.00 35.25 280 ILE A O 1
ATOM 2251 N N . ASN A 1 281 ? 12.493 2.282 19.820 1.00 33.31 281 ASN A N 1
ATOM 2252 C CA . ASN A 1 281 ? 12.363 3.349 20.800 1.00 33.31 281 ASN A CA 1
ATOM 2253 C C . ASN A 1 281 ? 10.959 3.705 21.337 1.00 33.31 281 ASN A C 1
ATOM 2255 O O . ASN A 1 281 ? 10.263 4.596 20.857 1.00 33.31 281 ASN A O 1
ATOM 2259 N N . SER A 1 282 ? 10.593 3.042 22.440 1.00 31.31 282 SER A N 1
ATOM 2260 C CA . SER A 1 282 ? 9.595 3.518 23.410 1.00 31.31 282 SER A CA 1
ATOM 2261 C C . SER A 1 282 ? 10.208 4.121 24.677 1.00 31.31 282 SER A C 1
ATOM 2263 O O . SER A 1 282 ? 9.462 4.481 25.582 1.00 31.31 282 SER A O 1
ATOM 2265 N N . GLU A 1 283 ? 11.534 4.218 24.773 1.00 33.59 283 GLU A N 1
ATOM 2266 C CA . GLU A 1 283 ? 12.211 4.774 25.952 1.00 33.59 283 GLU A CA 1
ATOM 2267 C C . GLU A 1 283 ? 12.210 6.313 25.948 1.00 33.59 283 GLU A C 1
ATOM 2269 O O . GLU A 1 283 ? 12.347 6.929 26.995 1.00 33.59 283 GLU A O 1
ATOM 2274 N N . ALA A 1 284 ? 11.914 6.956 24.814 1.00 39.06 284 ALA A N 1
ATOM 2275 C CA . ALA A 1 284 ? 11.829 8.417 24.699 1.00 39.06 284 ALA A CA 1
ATOM 2276 C C . ALA A 1 284 ? 10.482 9.051 25.131 1.00 39.06 284 ALA A C 1
ATOM 2278 O O . ALA A 1 284 ? 10.269 10.234 24.880 1.00 39.06 284 ALA A O 1
ATOM 2279 N N . ARG A 1 285 ? 9.534 8.300 25.721 1.00 40.66 285 ARG A N 1
ATOM 2280 C CA . ARG A 1 285 ? 8.208 8.843 26.120 1.00 40.66 285 ARG A CA 1
ATOM 2281 C C . ARG A 1 285 ? 7.950 8.908 27.628 1.00 40.66 285 ARG A C 1
ATOM 2283 O O . ARG A 1 285 ? 6.933 9.472 28.024 1.00 40.66 285 ARG A O 1
ATOM 2290 N N . HIS A 1 286 ? 8.843 8.366 28.455 1.00 32.69 286 HIS A N 1
ATOM 2291 C CA . HIS A 1 286 ? 8.707 8.379 29.920 1.00 32.69 286 HIS A CA 1
ATOM 2292 C C . HIS A 1 286 ? 10.009 8.749 30.655 1.00 32.69 286 HIS A C 1
ATOM 2294 O O . HIS A 1 286 ? 10.204 8.329 31.793 1.00 32.69 286 HIS A O 1
ATOM 2300 N N . GLY A 1 287 ? 10.876 9.534 30.009 1.00 37.88 287 GLY A N 1
ATOM 2301 C CA . GLY A 1 287 ? 11.971 10.263 30.657 1.00 37.88 287 GLY A CA 1
ATOM 2302 C C . GLY A 1 287 ? 11.647 11.745 30.727 1.00 37.88 287 GLY A C 1
ATOM 2303 O O . GLY A 1 287 ? 11.128 12.251 29.706 1.00 37.88 287 GLY A O 1
#

Radius of gyration: 19.06 Å; Cα contacts (8 Å, |Δi|>4): 426; chains: 1; bounding box: 44×54×51 Å

Solvent-accessible surface area (backbone atoms only — not comparable to full-atom values): 16648 Å² total; per-residue (Å²): 129,84,81,81,77,77,80,89,76,82,73,79,79,76,76,77,80,77,73,67,90,68,76,70,90,47,70,69,48,48,52,49,51,50,53,51,50,55,51,54,52,44,76,68,39,49,64,54,30,47,51,20,31,55,58,42,51,64,66,55,64,86,59,87,79,74,41,30,51,70,75,65,47,48,94,61,67,37,40,28,38,38,49,35,63,12,49,61,27,64,78,44,58,68,69,42,48,84,61,87,50,46,30,36,33,41,48,86,46,44,27,38,32,48,76,50,66,29,78,48,46,28,34,38,45,91,52,50,80,65,57,75,72,42,64,31,53,60,68,70,60,48,54,48,41,34,71,67,21,31,44,34,39,32,61,33,26,43,59,63,60,63,72,68,54,82,36,53,52,28,33,33,40,67,40,50,92,93,35,64,62,39,66,67,51,48,42,75,74,43,64,84,47,73,36,71,42,67,70,44,103,42,68,53,51,46,50,50,51,52,43,45,60,28,33,38,42,59,78,44,78,36,8,75,47,90,45,48,63,47,24,81,32,39,40,44,53,96,95,37,83,41,85,37,83,44,83,63,66,62,80,86,59,58,48,82,47,73,89,70,40,78,81,47,70,66,59,53,49,59,47,52,62,53,62,59,79,76,83,85,71,78,72,84,77,82,115

Nearest PDB structures (foldseek):
  5mu5-assembly1_A  TM=6.190E-01  e=2.485E-05  Paramagnetospirillum magneticum AMB-1
  3lm8-assembly1_A  TM=4.110E-01  e=6.765E-02  Bacillus subtilis
  2omk-assembly1_A  TM=3.952E-01  e=3.635E-01  Bacteroides thetaiotaomicron VPI-5482
  4gx1-assembly1_A  TM=2.808E-01  e=2.662E-01  Geobacter sulfurreducens PCA
  5hkk-assembly2_O  TM=2.206E-01  e=5.621E-01  Caldalkalibacillus thermarum TA2.A1

Sequence (287 aa):
MPIEKPPLIDRPGMGNVSMGNKLPKDETEVGRMHGHFAAAWQARNLDMESENAFEHFHLFKGIPTEESISEGILKAPKPAIIIGSGPSADQIIPKLKGWKGGIFCSTSHITTLAKYGVMPTMFASPDPLGLMDEFAMPDEDLERMFKETIFGSSPIQPIEYTRFWKGRRRWYMIFDPTKEWYAQILRPRFEWIKDILLPFSANLPALMAIAQYMGYSPIYLTGADFSGSRYTQWRYHNDEWEESIGSLPPENHRVATHHGKVSSPNLMWAWRGMMCVARINSEARHG

pLDDT: mean 74.46, std 19.26, range [31.31, 97.88]

Organism: NCBI:txid412755